Protein AF-A0A662GGK4-F1 (afdb_monomer_lite)

Secondary structure (DSSP, 8-state):
--HHHHHHHHHHHHHHHHHHTS---B-EE-SS-EEEE-SSEEEEEEEGGGSPPPEE-SSSEEESS--HHHHTTSEEE-EEEEEETTEEEEEEEGGGEEE--------------SHHHHHHHHHTTSGGGEEEETTEEEEEEES---BS-HHHHHHHHHHH--SS--EEE-SSSEEEE-SSS--EEEEEE--B------HHHHHHHHHHHHS--HHHHHHHHHHHGGGEEEEEEEEEEEEETTEEEEEEEEEEEEEETTEEEEEEEEES-TT--S-B-SSSHHHHHHHHHHS--SEEEETTEEEEGGG-EEEEESS-S-GGGHHHHHHHHHHHS--EEEEEEETTEEEEEEEEEETTEEEEEEE-

Structure (mmCIF, N/CA/C/O backbone):
data_AF-A0A662GGK4-F1
#
_entry.id   AF-A0A662GGK4-F1
#
loop_
_atom_site.group_PDB
_atom_site.id
_atom_site.type_symbol
_atom_site.label_atom_id
_atom_site.label_alt_id
_atom_site.label_comp_id
_atom_site.label_asym_id
_atom_site.label_entity_id
_atom_site.label_seq_id
_atom_site.pdbx_PDB_ins_code
_atom_site.Cartn_x
_atom_site.Cartn_y
_atom_site.Cartn_z
_atom_site.occupancy
_atom_site.B_iso_or_equiv
_atom_site.auth_seq_id
_atom_site.auth_comp_id
_atom_site.auth_asym_id
_atom_site.auth_atom_id
_atom_site.pdbx_PDB_model_num
ATOM 1 N N . MET A 1 1 ? 17.829 -11.278 -21.496 1.00 77.62 1 MET A N 1
ATOM 2 C CA . MET A 1 1 ? 16.847 -11.545 -20.428 1.00 77.62 1 MET A CA 1
ATOM 3 C C . MET A 1 1 ? 15.912 -12.654 -20.864 1.00 77.62 1 MET A C 1
ATOM 5 O O . MET A 1 1 ? 15.352 -12.586 -21.953 1.00 77.62 1 MET A O 1
ATOM 9 N N . GLU A 1 2 ? 15.768 -13.668 -20.018 1.00 81.38 2 GLU A N 1
ATOM 10 C CA . GLU A 1 2 ? 14.813 -14.758 -20.218 1.00 81.38 2 GLU A CA 1
ATOM 11 C C . GLU A 1 2 ? 13.369 -14.248 -20.152 1.00 81.38 2 GLU A C 1
ATOM 13 O O . GLU A 1 2 ? 13.041 -13.356 -19.364 1.00 81.38 2 GLU A O 1
ATOM 18 N N . GLU A 1 3 ? 12.497 -14.823 -20.979 1.00 83.56 3 GLU A N 1
ATOM 19 C CA . GLU A 1 3 ? 11.093 -14.414 -21.086 1.00 83.56 3 GLU A CA 1
ATOM 20 C C . GLU A 1 3 ? 10.342 -14.542 -19.751 1.00 83.56 3 GLU A C 1
ATOM 22 O O . GLU A 1 3 ? 9.499 -13.704 -19.434 1.00 83.56 3 GLU A O 1
ATOM 27 N N . GLU A 1 4 ? 10.695 -15.532 -18.927 1.00 84.94 4 GLU A N 1
ATOM 28 C CA . GLU A 1 4 ? 10.130 -15.714 -17.588 1.00 84.94 4 GLU A CA 1
ATOM 29 C C . GLU A 1 4 ? 10.396 -14.502 -16.680 1.00 84.94 4 GLU A C 1
ATOM 31 O O . GLU A 1 4 ? 9.469 -13.969 -16.068 1.00 84.94 4 GLU A O 1
ATOM 36 N N . ASN A 1 5 ? 11.636 -14.004 -16.643 1.00 85.94 5 ASN A N 1
ATOM 37 C CA . ASN A 1 5 ? 12.003 -12.836 -15.838 1.00 85.94 5 ASN A CA 1
ATOM 38 C C . ASN A 1 5 ? 11.314 -11.563 -16.339 1.00 85.94 5 ASN A C 1
ATOM 40 O O . ASN A 1 5 ? 10.845 -10.751 -15.539 1.00 85.94 5 ASN A O 1
ATOM 44 N N . LEU A 1 6 ? 11.185 -11.407 -17.661 1.00 89.38 6 LEU A N 1
ATOM 45 C CA . LEU A 1 6 ? 10.437 -10.293 -18.238 1.00 89.38 6 LEU A CA 1
ATOM 46 C C . LEU A 1 6 ? 8.950 -10.358 -17.860 1.00 89.38 6 LEU A C 1
ATOM 48 O O . LEU A 1 6 ? 8.368 -9.336 -17.500 1.00 89.38 6 LEU A O 1
ATOM 52 N N . ASN A 1 7 ? 8.337 -11.544 -17.898 1.00 90.31 7 ASN A N 1
ATOM 53 C CA . ASN A 1 7 ? 6.948 -11.729 -17.481 1.00 90.31 7 ASN A CA 1
ATOM 54 C C . ASN A 1 7 ? 6.746 -11.385 -16.002 1.00 90.31 7 ASN A C 1
ATOM 56 O O . ASN A 1 7 ? 5.851 -10.599 -15.701 1.00 90.31 7 ASN A O 1
ATOM 60 N N . LYS A 1 8 ? 7.627 -11.855 -15.108 1.00 88.88 8 LYS A N 1
ATOM 61 C CA . LYS A 1 8 ? 7.588 -11.519 -13.672 1.00 88.88 8 LYS A CA 1
ATOM 62 C C . LYS A 1 8 ? 7.633 -10.007 -13.423 1.00 88.88 8 LYS A C 1
ATOM 64 O O . LYS A 1 8 ? 6.832 -9.477 -12.647 1.00 88.88 8 LYS A O 1
ATOM 69 N N . LEU A 1 9 ? 8.529 -9.289 -14.109 1.00 90.94 9 LEU A N 1
ATOM 70 C CA . LEU A 1 9 ? 8.607 -7.826 -14.011 1.00 90.94 9 LEU A CA 1
ATOM 71 C C . LEU A 1 9 ? 7.310 -7.158 -14.486 1.00 90.94 9 LEU A C 1
ATOM 73 O O . LEU A 1 9 ? 6.830 -6.225 -13.846 1.00 90.94 9 LEU A O 1
ATOM 77 N N . LEU A 1 10 ? 6.718 -7.633 -15.583 1.00 92.06 10 LEU A N 1
ATOM 78 C CA . LEU A 1 10 ? 5.504 -7.040 -16.149 1.00 92.06 10 LEU A CA 1
ATOM 79 C C . LEU A 1 10 ? 4.229 -7.374 -15.369 1.00 92.06 10 LEU A C 1
ATOM 81 O O . LEU A 1 10 ? 3.334 -6.533 -15.313 1.00 92.06 10 LEU A O 1
ATOM 85 N N . ASP A 1 11 ? 4.140 -8.540 -14.735 1.00 93.19 11 ASP A N 1
ATOM 86 C CA . ASP A 1 11 ? 3.042 -8.856 -13.814 1.00 93.19 11 ASP A CA 1
ATOM 87 C C . ASP A 1 11 ? 3.115 -7.954 -12.568 1.00 93.19 11 ASP A C 1
ATOM 89 O O . ASP A 1 11 ? 2.104 -7.438 -12.094 1.00 93.19 11 ASP A O 1
ATOM 93 N N . SER A 1 12 ? 4.329 -7.628 -12.118 1.00 94.19 12 SER A N 1
ATOM 94 C CA 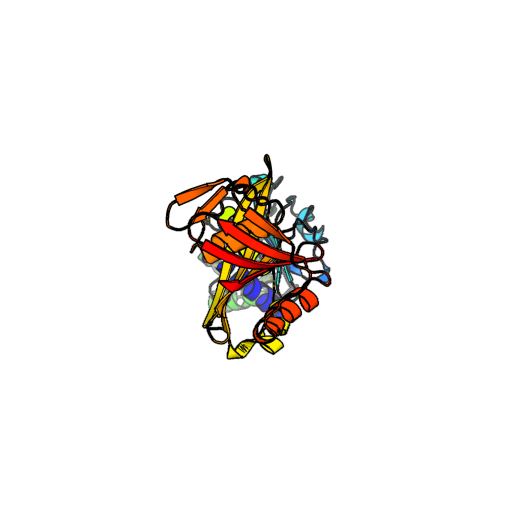. SER A 1 12 ? 4.550 -6.658 -11.036 1.00 94.19 12 SER A CA 1
ATOM 95 C C . SER A 1 12 ? 4.181 -5.223 -11.442 1.00 94.19 12 SER A C 1
ATOM 97 O O . SER A 1 12 ? 3.694 -4.450 -10.616 1.00 94.19 12 SER A O 1
ATOM 99 N N . VAL A 1 13 ? 4.337 -4.861 -12.724 1.00 95.31 13 VAL A N 1
ATOM 100 C CA . VAL A 1 13 ? 3.797 -3.598 -13.262 1.00 95.31 13 VAL A CA 1
ATOM 101 C C . VAL A 1 13 ? 2.270 -3.596 -13.206 1.00 95.31 13 VAL A C 1
ATOM 103 O O . VAL A 1 13 ? 1.695 -2.573 -12.862 1.00 95.31 13 VAL A O 1
ATOM 106 N N . GLN A 1 14 ? 1.594 -4.712 -13.490 1.00 95.19 14 GLN A N 1
ATOM 107 C CA . GLN A 1 14 ? 0.128 -4.773 -13.385 1.00 95.19 14 GLN A CA 1
ATOM 108 C C . GLN A 1 14 ? -0.345 -4.577 -11.945 1.00 95.19 14 GLN A C 1
ATOM 110 O O . GLN A 1 14 ? -1.321 -3.866 -11.707 1.00 95.19 14 GLN A O 1
ATOM 115 N N . PHE A 1 15 ? 0.368 -5.149 -10.975 1.00 95.50 15 PHE A N 1
ATOM 116 C CA . PHE A 1 15 ? 0.103 -4.876 -9.566 1.00 95.50 15 PHE A CA 1
ATOM 117 C C . PHE A 1 15 ? 0.303 -3.386 -9.225 1.00 95.50 15 PHE A C 1
ATOM 119 O O . PHE A 1 15 ? -0.543 -2.784 -8.563 1.00 95.50 15 PHE A O 1
ATOM 126 N N . LEU A 1 16 ? 1.354 -2.746 -9.752 1.00 96.19 16 LEU A N 1
ATOM 127 C CA . LEU A 1 16 ? 1.545 -1.296 -9.626 1.00 96.19 16 LEU A CA 1
ATOM 128 C C . LEU A 1 16 ? 0.379 -0.495 -10.235 1.00 96.19 16 LEU A C 1
ATOM 130 O O . LEU A 1 16 ? -0.084 0.454 -9.608 1.00 96.19 16 LEU A O 1
ATOM 134 N N . GLU A 1 17 ? -0.132 -0.885 -11.407 1.00 96.19 17 GLU A N 1
ATOM 135 C CA . GLU A 1 17 ? -1.306 -0.258 -12.042 1.00 96.19 17 GLU A CA 1
ATOM 136 C C . GLU A 1 17 ? -2.550 -0.322 -11.142 1.00 96.19 17 GLU A C 1
ATOM 138 O O . GLU A 1 17 ? -3.282 0.662 -11.039 1.00 96.19 17 GLU A O 1
ATOM 143 N N . GLN A 1 18 ? -2.770 -1.444 -10.447 1.00 94.62 18 GLN A N 1
ATOM 144 C CA . GLN A 1 18 ? -3.872 -1.595 -9.486 1.00 94.62 18 GLN A CA 1
ATOM 145 C C . GLN A 1 18 ? -3.715 -0.661 -8.279 1.00 94.62 18 GLN A C 1
ATOM 147 O O . GLN A 1 18 ? -4.694 -0.071 -7.812 1.00 94.62 18 GLN A O 1
ATOM 152 N N . LEU A 1 19 ? -2.484 -0.488 -7.787 1.00 93.88 19 LEU A N 1
ATOM 153 C CA . LEU A 1 19 ? -2.200 0.411 -6.670 1.00 93.88 19 LEU A CA 1
ATOM 154 C C . LEU A 1 19 ? -2.441 1.877 -7.032 1.00 93.88 19 LEU A C 1
ATOM 156 O O . LEU A 1 19 ? -3.080 2.589 -6.258 1.00 93.88 19 LEU A O 1
ATOM 160 N N . ILE A 1 20 ? -1.986 2.324 -8.203 1.00 95.06 20 ILE A N 1
ATOM 161 C CA . ILE A 1 20 ? -2.128 3.727 -8.631 1.00 95.06 20 ILE A CA 1
ATOM 162 C C . ILE A 1 20 ? -3.456 4.021 -9.347 1.00 95.06 20 ILE A C 1
ATOM 164 O O . ILE A 1 20 ? -3.761 5.178 -9.612 1.00 95.06 20 ILE A O 1
ATOM 168 N N . GLY A 1 21 ? -4.234 2.990 -9.697 1.00 93.19 21 GLY A N 1
ATOM 169 C CA . GLY A 1 21 ? -5.518 3.126 -10.393 1.00 93.19 21 GLY A CA 1
ATOM 170 C C . GLY A 1 21 ? -5.415 3.584 -11.855 1.00 93.19 21 GLY A C 1
ATOM 171 O O . GLY A 1 21 ? -6.400 4.053 -12.417 1.00 93.19 21 GLY A O 1
ATOM 172 N N . GLN A 1 22 ? -4.238 3.477 -12.481 1.00 95.06 22 GLN A N 1
ATOM 173 C CA . GLN A 1 22 ? -3.962 4.007 -13.822 1.00 95.06 22 GLN A CA 1
ATOM 174 C C . GLN A 1 22 ? -3.111 3.044 -14.653 1.00 95.06 22 GLN A C 1
ATOM 176 O O . GLN A 1 22 ? -2.264 2.322 -14.128 1.00 95.06 22 GLN A O 1
ATOM 181 N N . LYS A 1 23 ? -3.322 3.055 -15.976 1.00 96.06 23 LYS A N 1
ATOM 182 C CA . LYS A 1 23 ? -2.627 2.173 -16.920 1.00 96.06 23 LYS A CA 1
ATOM 183 C C . LYS A 1 23 ? -1.260 2.736 -17.321 1.00 96.06 23 LYS A C 1
ATOM 185 O O . LYS A 1 23 ? -1.174 3.768 -17.977 1.00 96.06 23 LYS A O 1
ATOM 190 N N . ILE A 1 24 ? -0.200 1.995 -17.032 1.00 97.50 24 ILE A N 1
ATOM 191 C CA . ILE A 1 24 ? 1.182 2.268 -17.424 1.00 97.50 24 ILE A CA 1
ATOM 192 C C . ILE A 1 24 ? 1.405 1.764 -18.852 1.00 97.50 24 ILE A C 1
ATOM 194 O O . ILE A 1 24 ? 1.171 0.595 -19.158 1.00 97.50 24 ILE A O 1
ATOM 198 N N . THR A 1 25 ? 1.877 2.632 -19.743 1.00 97.06 25 THR A N 1
ATOM 199 C CA . THR A 1 25 ? 2.140 2.284 -21.150 1.00 97.06 25 THR A CA 1
ATOM 200 C C . THR A 1 25 ? 3.616 1.988 -21.394 1.00 97.06 25 THR A C 1
ATOM 202 O O . THR A 1 25 ? 3.943 1.019 -22.082 1.00 97.06 25 THR A O 1
ATOM 205 N N . TYR A 1 26 ? 4.500 2.801 -20.819 1.00 97.56 26 TYR A N 1
ATOM 206 C CA . TYR A 1 26 ? 5.943 2.733 -21.019 1.00 97.56 26 TYR A CA 1
ATOM 207 C C . TYR A 1 26 ? 6.629 2.131 -19.796 1.00 97.56 26 TYR A C 1
ATOM 209 O O . TYR A 1 26 ? 6.383 2.568 -18.672 1.00 97.56 26 TYR A O 1
ATOM 217 N N . VAL A 1 27 ? 7.491 1.138 -20.007 1.00 97.62 27 VAL A N 1
ATOM 218 C CA . VAL A 1 27 ? 8.228 0.458 -18.935 1.00 97.62 27 VAL A CA 1
ATOM 219 C C . VAL A 1 27 ? 9.675 0.278 -19.369 1.00 97.62 27 VAL A C 1
ATOM 221 O O . VAL A 1 27 ? 9.963 -0.479 -20.290 1.00 97.62 27 VAL A O 1
ATOM 224 N N . GLY A 1 28 ? 10.611 0.933 -18.689 1.00 96.62 28 GLY A N 1
ATOM 225 C CA . GLY A 1 28 ? 12.028 0.798 -19.000 1.00 96.62 28 GLY A CA 1
ATOM 226 C C . GLY A 1 28 ? 12.589 -0.485 -18.410 1.00 96.62 28 GLY A C 1
ATOM 227 O O . GLY A 1 28 ? 12.672 -0.606 -17.192 1.00 96.62 28 GLY A O 1
ATOM 228 N N . ILE A 1 29 ? 13.016 -1.420 -19.258 1.00 96.06 29 ILE A N 1
ATOM 229 C CA . ILE A 1 29 ? 13.659 -2.663 -18.810 1.00 96.06 29 ILE A CA 1
ATOM 230 C C . ILE A 1 29 ? 15.179 -2.499 -18.791 1.00 96.06 29 ILE A C 1
ATOM 232 O O . ILE A 1 29 ? 15.787 -2.108 -19.791 1.00 96.06 29 ILE A O 1
ATOM 236 N N . PHE A 1 30 ? 15.793 -2.836 -17.662 1.00 94.25 30 PHE A N 1
ATOM 237 C CA . PHE A 1 30 ? 17.238 -2.889 -17.453 1.00 94.25 30 PHE A CA 1
ATOM 238 C C . PHE A 1 30 ? 17.655 -4.330 -17.132 1.00 94.25 30 PHE A C 1
ATOM 240 O O . PHE A 1 30 ? 16.827 -5.234 -17.159 1.00 94.25 30 PHE A O 1
ATOM 247 N N . ASP A 1 31 ? 18.940 -4.552 -16.850 1.00 88.94 31 ASP A N 1
ATOM 248 C CA . ASP A 1 31 ? 19.488 -5.894 -16.587 1.00 88.94 31 ASP A CA 1
ATOM 249 C C . ASP A 1 31 ? 18.712 -6.664 -15.520 1.00 88.94 31 ASP A C 1
ATOM 251 O O . ASP A 1 31 ? 18.246 -7.768 -15.771 1.00 88.94 31 ASP A O 1
ATOM 255 N N . ASN A 1 32 ? 18.541 -6.042 -14.352 1.00 86.75 32 ASN A N 1
ATOM 256 C CA . ASN A 1 32 ? 18.019 -6.696 -13.151 1.00 86.75 32 ASN A CA 1
ATOM 257 C C . ASN A 1 32 ? 16.859 -5.918 -12.520 1.00 86.75 32 ASN A C 1
ATOM 259 O O . ASN A 1 32 ? 16.547 -6.120 -11.354 1.00 86.75 32 ASN A O 1
ATOM 263 N N . PHE A 1 33 ? 16.277 -4.958 -13.236 1.00 94.12 33 PHE A N 1
ATOM 264 C CA . PHE A 1 33 ? 15.151 -4.181 -12.727 1.00 94.12 33 PHE A CA 1
ATOM 265 C C . PHE A 1 33 ? 14.332 -3.582 -13.866 1.00 94.12 33 PHE A C 1
ATOM 267 O O . PHE A 1 33 ? 14.821 -3.415 -14.987 1.00 94.12 33 PHE A O 1
ATOM 274 N N . ALA A 1 34 ? 13.096 -3.212 -13.554 1.00 96.50 34 ALA A N 1
ATOM 275 C CA . ALA A 1 34 ? 12.285 -2.343 -14.393 1.00 96.50 34 ALA A CA 1
ATOM 276 C C . ALA A 1 34 ? 12.126 -0.973 -13.728 1.00 96.50 34 ALA A C 1
ATOM 278 O O . ALA A 1 34 ? 12.128 -0.865 -12.503 1.00 96.50 34 ALA A O 1
ATOM 279 N N . ALA A 1 35 ? 11.985 0.075 -14.532 1.00 97.50 35 ALA A N 1
ATOM 280 C CA . ALA A 1 35 ? 11.697 1.419 -14.057 1.00 97.50 35 ALA A CA 1
ATOM 281 C C . ALA A 1 35 ? 10.511 2.021 -14.808 1.00 97.50 35 ALA A C 1
ATOM 283 O O . ALA A 1 35 ? 10.358 1.837 -16.018 1.00 97.50 35 ALA A O 1
ATOM 284 N N . VAL A 1 36 ? 9.706 2.782 -14.079 1.00 97.75 36 VAL A N 1
ATOM 285 C CA . VAL A 1 36 ? 8.589 3.569 -14.593 1.00 97.75 36 VAL A CA 1
ATOM 286 C C . VAL A 1 36 ? 8.738 4.975 -14.025 1.00 97.75 36 VAL A C 1
ATOM 288 O O . VAL A 1 36 ? 8.847 5.154 -12.815 1.00 97.75 36 VAL A O 1
ATOM 291 N N . GLU A 1 37 ? 8.780 5.978 -14.889 1.00 97.19 37 GLU A N 1
ATOM 292 C CA . GLU A 1 37 ? 8.731 7.383 -14.493 1.00 97.19 37 GLU A CA 1
ATOM 293 C C . GLU A 1 37 ? 7.323 7.911 -14.726 1.00 97.19 37 GLU A C 1
ATOM 295 O O . GLU A 1 37 ? 6.711 7.681 -15.770 1.00 97.19 37 GLU A O 1
ATOM 300 N N . PHE A 1 38 ? 6.836 8.623 -13.726 1.00 97.19 38 PHE A N 1
ATOM 301 C CA . PHE A 1 38 ? 5.572 9.334 -13.706 1.00 97.19 38 PHE A CA 1
ATOM 302 C C . PHE A 1 38 ? 5.861 10.837 -13.731 1.00 97.19 38 PHE A C 1
ATOM 304 O O . PHE A 1 38 ? 7.000 11.270 -13.528 1.00 97.19 38 PHE A O 1
ATOM 311 N N . THR A 1 39 ? 4.836 11.662 -13.909 1.00 96.56 39 THR A N 1
ATOM 312 C CA . THR A 1 39 ? 4.988 13.124 -13.873 1.00 96.56 39 THR A CA 1
ATOM 313 C C . THR A 1 39 ? 5.578 13.583 -12.532 1.00 96.56 39 THR A C 1
ATOM 315 O O . THR A 1 39 ? 6.539 14.362 -12.503 1.00 96.56 39 THR A O 1
ATOM 318 N N . ASN A 1 40 ? 5.074 13.024 -11.425 1.00 97.44 40 ASN A N 1
ATOM 319 C CA . ASN A 1 40 ? 5.425 13.392 -10.052 1.00 97.44 40 ASN A CA 1
ATOM 320 C C . ASN A 1 40 ? 6.170 12.297 -9.261 1.00 97.44 40 ASN A C 1
ATOM 322 O O . ASN A 1 40 ? 6.367 12.461 -8.056 1.00 97.44 40 ASN A O 1
ATOM 326 N N . ALA A 1 41 ? 6.604 11.197 -9.890 1.00 97.75 41 ALA A N 1
ATOM 327 C CA . ALA A 1 41 ? 7.204 10.068 -9.173 1.00 97.75 41 ALA A CA 1
ATOM 328 C C . ALA A 1 41 ? 8.137 9.200 -10.033 1.00 97.75 41 ALA A C 1
ATOM 330 O O . ALA A 1 41 ? 8.102 9.234 -11.260 1.00 97.75 41 ALA A O 1
ATOM 331 N N . TYR A 1 42 ? 8.921 8.354 -9.369 1.00 97.94 42 TYR A N 1
ATOM 332 C CA . TYR A 1 42 ? 9.603 7.214 -9.981 1.00 97.94 42 TYR A CA 1
ATOM 333 C C . TYR A 1 42 ? 9.170 5.926 -9.289 1.00 97.94 42 TYR A C 1
ATOM 335 O O . TYR A 1 42 ? 9.016 5.896 -8.069 1.00 97.94 42 TYR A O 1
ATOM 343 N N . SER A 1 43 ? 9.032 4.851 -10.057 1.00 98.00 43 SER A N 1
ATOM 344 C CA . SER A 1 43 ? 8.909 3.496 -9.539 1.00 98.00 43 SER A CA 1
ATOM 345 C C . SER A 1 43 ? 9.996 2.598 -10.108 1.00 98.00 43 SER A C 1
ATOM 347 O O . SER A 1 43 ? 10.325 2.665 -11.294 1.00 98.00 43 SER A O 1
ATOM 349 N N . PHE A 1 44 ? 10.541 1.744 -9.250 1.00 97.88 44 PHE A N 1
ATOM 350 C CA . PHE A 1 44 ? 11.520 0.731 -9.598 1.00 97.88 44 PHE A CA 1
ATOM 351 C C . PHE A 1 44 ? 11.033 -0.625 -9.111 1.00 97.88 44 PHE A C 1
ATOM 353 O O . PHE A 1 44 ? 10.608 -0.755 -7.968 1.00 97.88 44 PHE A O 1
ATOM 360 N N . ILE A 1 45 ? 11.123 -1.635 -9.966 1.00 97.38 45 ILE A N 1
ATOM 361 C CA . ILE A 1 45 ? 10.754 -3.012 -9.650 1.00 97.38 45 ILE A CA 1
ATOM 362 C C . ILE A 1 45 ? 12.039 -3.825 -9.652 1.00 97.38 45 ILE A C 1
ATOM 364 O O . ILE A 1 45 ? 12.677 -3.958 -10.699 1.00 97.38 45 ILE A O 1
ATOM 368 N N . VAL A 1 46 ? 12.427 -4.323 -8.482 1.00 95.88 46 VAL A N 1
ATOM 369 C CA . VAL A 1 46 ? 13.693 -5.028 -8.250 1.00 95.88 46 VAL A CA 1
ATOM 370 C C . VAL A 1 46 ? 13.441 -6.398 -7.620 1.00 95.88 46 VAL A C 1
ATOM 372 O O . VAL A 1 46 ? 12.497 -6.541 -6.846 1.00 95.88 46 VAL A O 1
ATOM 375 N N . PRO A 1 47 ? 14.272 -7.409 -7.903 1.00 93.31 47 PRO A N 1
ATOM 376 C CA . PRO A 1 47 ? 14.223 -8.688 -7.207 1.00 93.31 47 PRO A CA 1
ATOM 377 C C . PRO A 1 47 ? 14.397 -8.580 -5.684 1.00 93.31 47 PRO A C 1
ATOM 379 O O . PRO A 1 47 ? 15.206 -7.779 -5.203 1.00 93.31 47 PRO A O 1
ATOM 382 N N . LYS A 1 48 ? 13.682 -9.468 -4.976 1.00 93.38 48 LYS A N 1
ATOM 383 C CA . LYS A 1 48 ? 13.799 -9.872 -3.561 1.00 93.38 48 LYS A CA 1
ATOM 384 C C . LYS A 1 48 ? 15.125 -9.520 -2.886 1.00 93.38 48 LYS A C 1
ATOM 386 O O . LYS A 1 48 ? 15.272 -8.680 -2.004 1.00 93.38 48 LYS A O 1
ATOM 391 N N . ASP A 1 49 ? 16.095 -10.272 -3.369 1.00 91.44 49 ASP A N 1
ATOM 392 C CA . ASP A 1 49 ? 17.469 -10.446 -2.925 1.00 91.44 49 ASP A CA 1
ATOM 393 C C . ASP A 1 49 ? 18.368 -9.234 -3.190 1.00 91.44 49 ASP A C 1
ATOM 395 O O . ASP A 1 49 ? 19.397 -9.071 -2.537 1.00 91.44 49 ASP A O 1
ATOM 399 N N . THR A 1 50 ? 17.981 -8.368 -4.128 1.00 92.25 50 THR A N 1
ATOM 400 C CA . THR A 1 50 ? 18.737 -7.155 -4.483 1.00 92.25 50 THR A CA 1
ATOM 401 C C . THR A 1 50 ? 18.097 -5.867 -3.968 1.00 92.25 50 THR A C 1
ATOM 403 O O . THR A 1 50 ? 18.664 -4.782 -4.144 1.00 92.25 50 THR A O 1
ATOM 406 N N . ALA A 1 51 ? 16.925 -5.972 -3.340 1.00 94.75 51 ALA A N 1
ATOM 407 C CA . ALA A 1 51 ? 16.194 -4.846 -2.792 1.00 94.75 51 ALA A CA 1
ATOM 408 C C . ALA A 1 51 ? 16.906 -4.240 -1.564 1.00 94.75 51 ALA A C 1
ATOM 410 O O . ALA A 1 51 ? 17.608 -4.940 -0.829 1.00 94.75 51 ALA A O 1
ATOM 411 N N . PRO A 1 52 ? 16.745 -2.928 -1.314 1.00 95.19 52 PRO A N 1
ATOM 412 C CA . PRO A 1 52 ? 17.208 -2.316 -0.073 1.00 95.19 52 PRO A CA 1
ATOM 413 C C . PRO A 1 52 ? 16.407 -2.853 1.127 1.00 95.19 52 PRO A C 1
ATOM 415 O O . PRO A 1 52 ? 15.282 -3.314 0.949 1.00 95.19 52 PRO A O 1
ATOM 418 N N . PRO A 1 53 ? 16.933 -2.770 2.360 1.00 94.75 53 PRO A N 1
ATOM 419 C CA . PRO A 1 53 ? 16.178 -3.173 3.541 1.00 94.75 53 PRO A CA 1
ATOM 420 C C . PRO A 1 53 ? 14.936 -2.292 3.737 1.00 94.75 53 PRO A C 1
ATOM 422 O O . PRO A 1 53 ? 14.990 -1.072 3.563 1.00 94.75 53 PRO A O 1
ATOM 425 N N . ALA A 1 54 ? 13.831 -2.920 4.141 1.00 96.19 54 ALA A N 1
ATOM 426 C CA . ALA A 1 54 ? 12.589 -2.236 4.476 1.00 96.19 54 ALA A CA 1
ATOM 427 C C . ALA A 1 54 ? 12.674 -1.561 5.854 1.00 96.19 54 ALA A C 1
ATOM 429 O O . ALA A 1 54 ? 13.103 -2.173 6.833 1.00 96.19 54 ALA A O 1
ATOM 430 N N . GLN A 1 55 ? 12.191 -0.325 5.947 1.00 96.31 55 GLN A N 1
ATOM 431 C CA . GLN A 1 55 ? 12.037 0.416 7.196 1.00 96.31 55 GLN A CA 1
ATOM 432 C C . GLN A 1 55 ? 10.563 0.469 7.595 1.00 96.31 55 GLN A C 1
ATOM 434 O O . GLN A 1 55 ? 9.709 0.878 6.809 1.00 96.31 55 GLN A O 1
ATOM 439 N N . ASP A 1 56 ? 10.239 0.051 8.817 1.00 93.56 56 ASP A N 1
ATOM 440 C CA . ASP A 1 56 ? 8.865 0.075 9.316 1.00 93.56 56 ASP A CA 1
ATOM 441 C C . ASP A 1 56 ? 8.459 1.484 9.782 1.00 93.56 56 ASP A C 1
ATOM 443 O O . ASP A 1 56 ? 8.963 1.986 10.784 1.00 93.56 56 ASP A O 1
ATOM 447 N N . MET A 1 57 ? 7.510 2.107 9.075 1.00 91.62 57 MET A N 1
ATOM 448 C CA . MET A 1 57 ? 6.967 3.433 9.408 1.00 91.62 57 MET A CA 1
ATOM 449 C C . MET A 1 57 ? 5.646 3.370 10.200 1.00 91.62 57 MET A C 1
ATOM 451 O O . MET A 1 57 ? 4.955 4.377 10.367 1.00 91.62 57 MET A O 1
ATOM 455 N N . GLY A 1 58 ? 5.260 2.187 10.680 1.00 90.06 58 GLY A N 1
ATOM 456 C CA . GLY A 1 58 ? 3.985 1.892 11.330 1.00 90.06 58 GLY A CA 1
ATOM 457 C C . GLY A 1 58 ? 2.953 1.355 10.340 1.00 90.06 58 GLY A C 1
ATOM 458 O O . GLY A 1 58 ? 2.670 0.160 10.326 1.00 90.06 58 GLY A O 1
ATOM 459 N N . TYR A 1 59 ? 2.391 2.223 9.495 1.00 92.19 59 TYR A N 1
ATOM 460 C CA . TYR A 1 59 ? 1.321 1.853 8.551 1.00 92.19 59 TYR A CA 1
ATOM 461 C C . TYR A 1 59 ? 1.804 1.579 7.120 1.00 92.19 59 TYR A C 1
ATOM 463 O O . TYR A 1 59 ? 1.049 1.063 6.312 1.00 92.19 59 TYR A O 1
ATOM 471 N N . TYR A 1 60 ? 3.072 1.821 6.797 1.00 94.94 60 TYR A N 1
ATOM 472 C CA . TYR A 1 60 ? 3.689 1.379 5.539 1.00 94.94 60 TYR A CA 1
ATOM 473 C C . TYR A 1 60 ? 5.152 0.993 5.769 1.00 94.94 60 TYR A C 1
ATOM 475 O O . TYR A 1 60 ? 5.674 1.165 6.877 1.00 94.94 60 TYR A O 1
ATOM 483 N N . TYR A 1 61 ? 5.796 0.416 4.755 1.00 96.88 61 TYR A N 1
ATOM 484 C CA . TYR A 1 61 ? 7.244 0.224 4.732 1.00 96.88 61 TYR A CA 1
ATOM 485 C C . TYR A 1 61 ? 7.889 1.254 3.812 1.00 96.88 61 TYR A C 1
ATOM 487 O O . TYR A 1 61 ? 7.343 1.567 2.755 1.00 96.88 61 TYR A O 1
ATOM 495 N N . ALA A 1 62 ? 9.047 1.766 4.207 1.00 97.44 62 ALA A N 1
ATOM 496 C CA . ALA A 1 62 ? 9.833 2.719 3.440 1.00 97.44 62 ALA A CA 1
ATOM 497 C C . ALA A 1 62 ? 11.191 2.134 3.037 1.00 97.44 62 ALA A C 1
ATOM 499 O O . ALA A 1 62 ? 11.641 1.135 3.597 1.00 97.44 62 ALA A O 1
ATOM 500 N N . PHE A 1 63 ? 11.852 2.777 2.079 1.00 97.81 63 PHE A N 1
ATOM 501 C CA . PHE A 1 63 ? 13.264 2.568 1.776 1.00 97.81 63 PHE A CA 1
ATOM 502 C C . PHE A 1 63 ? 14.009 3.904 1.834 1.00 97.81 63 PHE A C 1
ATOM 504 O O . PHE A 1 63 ? 13.532 4.922 1.327 1.00 97.81 63 PHE A O 1
ATOM 511 N N . GLU A 1 64 ? 15.206 3.898 2.417 1.00 96.50 64 GLU A N 1
ATOM 512 C CA . GLU A 1 64 ? 16.018 5.114 2.558 1.00 96.50 64 GLU A CA 1
ATOM 513 C C . GLU A 1 64 ? 16.891 5.397 1.330 1.00 96.50 64 GLU A C 1
ATOM 515 O O . GLU A 1 64 ? 17.211 6.551 1.043 1.00 96.50 64 GLU A O 1
ATOM 520 N N . LYS A 1 65 ? 17.330 4.346 0.625 1.00 96.50 65 LYS A N 1
ATOM 521 C CA . LYS A 1 65 ? 18.237 4.447 -0.527 1.00 96.50 65 LYS A CA 1
ATOM 522 C C . LYS A 1 65 ? 17.910 3.398 -1.577 1.00 96.50 65 LYS A C 1
ATOM 524 O O . LYS A 1 65 ? 17.505 2.283 -1.252 1.00 96.50 65 LYS A O 1
ATOM 529 N N . LEU A 1 66 ? 18.132 3.755 -2.838 1.00 96.94 66 LEU A N 1
ATOM 530 C CA . LEU A 1 66 ? 18.035 2.825 -3.957 1.00 96.94 66 LEU A CA 1
ATOM 531 C C . LEU A 1 66 ? 19.216 1.837 -3.939 1.00 96.94 66 LEU A C 1
ATOM 533 O O . LEU A 1 66 ? 20.309 2.182 -3.487 1.00 96.94 66 LEU A O 1
ATOM 537 N N . PRO A 1 67 ? 19.041 0.614 -4.462 1.00 95.62 67 PRO A N 1
ATOM 538 C CA . PRO A 1 67 ? 20.141 -0.328 -4.591 1.00 95.62 67 PRO A CA 1
ATOM 539 C C . PRO A 1 67 ? 21.162 0.168 -5.628 1.00 95.62 67 PRO A C 1
ATOM 541 O O . PRO A 1 67 ? 20.816 0.832 -6.610 1.00 95.62 67 PRO A O 1
ATOM 544 N N . LYS A 1 68 ? 22.439 -0.202 -5.451 1.00 93.12 68 LYS A N 1
ATOM 545 C CA . LYS A 1 68 ? 23.565 0.257 -6.298 1.00 93.12 68 LYS A CA 1
ATOM 546 C C . LYS A 1 68 ? 23.342 0.021 -7.797 1.00 93.12 68 LYS A C 1
ATOM 548 O O . LYS A 1 68 ? 23.807 0.801 -8.628 1.00 93.12 68 LYS A O 1
ATOM 553 N N . ILE A 1 69 ? 22.615 -1.046 -8.143 1.00 92.56 69 ILE A N 1
ATOM 554 C CA . ILE A 1 69 ? 22.256 -1.389 -9.526 1.00 92.56 69 ILE A CA 1
ATOM 555 C C . ILE A 1 69 ? 21.409 -0.307 -10.216 1.00 92.56 69 ILE A C 1
ATOM 557 O O . ILE A 1 69 ? 21.473 -0.201 -11.440 1.00 92.56 69 ILE A O 1
ATOM 561 N N . ILE A 1 70 ? 20.675 0.508 -9.451 1.00 94.62 70 ILE A N 1
ATOM 562 C CA . ILE A 1 70 ? 19.891 1.649 -9.936 1.00 94.62 70 ILE A CA 1
ATOM 563 C C . ILE A 1 70 ? 20.688 2.949 -9.784 1.00 94.62 70 ILE A C 1
ATOM 565 O O . ILE A 1 70 ? 20.755 3.731 -10.732 1.00 94.62 70 ILE A O 1
ATOM 569 N N . GLU A 1 71 ? 21.351 3.167 -8.639 1.00 92.88 71 GLU A N 1
ATOM 570 C CA . GLU A 1 71 ? 22.102 4.409 -8.373 1.00 92.88 71 GLU A CA 1
ATOM 571 C C . GLU A 1 71 ? 23.162 4.716 -9.443 1.00 92.88 71 GLU A C 1
ATOM 573 O O . GLU A 1 71 ? 23.427 5.885 -9.736 1.00 92.88 71 GLU A O 1
ATOM 578 N N . LYS A 1 72 ? 23.729 3.682 -10.086 1.00 91.75 72 LYS A N 1
ATOM 579 C CA . LYS A 1 72 ? 24.686 3.828 -11.198 1.00 91.75 72 LYS A CA 1
ATOM 580 C C . LYS A 1 72 ? 24.146 4.648 -12.380 1.00 91.75 72 LYS A C 1
ATOM 582 O O . LYS A 1 72 ? 24.937 5.191 -13.145 1.00 91.75 72 LYS A O 1
ATOM 587 N N . TYR A 1 73 ? 22.823 4.766 -12.524 1.00 91.56 73 TYR A N 1
ATOM 588 C CA . TYR A 1 73 ? 22.174 5.592 -13.547 1.00 91.56 73 TYR A CA 1
ATOM 589 C C . TYR A 1 73 ? 21.994 7.061 -13.126 1.00 91.56 73 TYR A C 1
ATOM 591 O O . TYR A 1 73 ? 21.424 7.843 -13.881 1.00 91.56 73 TYR A O 1
ATOM 599 N N . GLY A 1 74 ? 22.503 7.471 -11.958 1.00 92.31 74 GLY A N 1
ATOM 600 C CA . GLY A 1 74 ? 22.554 8.875 -11.537 1.00 92.31 74 GLY A CA 1
ATOM 601 C C . GLY A 1 74 ? 21.298 9.396 -10.834 1.00 92.31 74 GLY A C 1
ATOM 602 O O . GLY A 1 74 ? 21.168 10.610 -10.672 1.00 92.31 74 GLY A O 1
ATOM 603 N N . VAL A 1 75 ? 20.406 8.500 -10.405 1.00 94.06 75 VAL A N 1
ATOM 604 C CA . VAL A 1 75 ? 19.216 8.814 -9.605 1.00 94.06 75 VAL A CA 1
ATOM 605 C C . VAL A 1 75 ? 19.388 8.300 -8.176 1.00 94.06 75 VAL A C 1
ATOM 607 O O . VAL A 1 75 ? 19.875 7.191 -7.960 1.00 94.06 75 VAL A O 1
ATOM 610 N N . LYS A 1 76 ? 18.997 9.114 -7.196 1.00 95.94 76 LYS A N 1
ATOM 611 C CA . LYS A 1 76 ? 18.946 8.747 -5.776 1.00 95.94 76 LYS A CA 1
ATOM 612 C C . LYS A 1 76 ? 17.584 9.140 -5.234 1.00 95.94 76 LYS A C 1
ATOM 614 O O . LYS A 1 76 ? 17.205 10.291 -5.400 1.00 95.94 76 LYS A O 1
ATOM 619 N N . CYS A 1 77 ? 16.879 8.219 -4.598 1.00 96.94 77 CYS A N 1
ATOM 620 C CA . CYS A 1 77 ? 15.531 8.442 -4.084 1.00 96.94 77 CYS A CA 1
ATOM 621 C C . CYS A 1 77 ? 15.352 7.737 -2.737 1.00 96.94 77 CYS A C 1
ATOM 623 O O . CYS A 1 77 ? 16.077 6.781 -2.445 1.00 96.94 77 CYS A O 1
ATOM 625 N N . CYS A 1 78 ? 14.350 8.174 -1.982 1.00 97.25 78 CYS A N 1
ATOM 626 C CA . CYS A 1 78 ? 13.766 7.467 -0.846 1.00 97.25 78 CYS A CA 1
ATOM 627 C C . CYS A 1 78 ? 12.238 7.493 -0.973 1.00 97.25 78 CYS A C 1
ATOM 629 O O . CYS A 1 78 ? 11.684 8.370 -1.631 1.00 97.25 78 CYS A O 1
ATOM 631 N N . GLY A 1 79 ? 11.541 6.535 -0.372 1.00 97.56 79 GLY A N 1
ATOM 632 C CA . GLY A 1 79 ? 10.089 6.478 -0.512 1.00 97.56 79 GLY A CA 1
ATOM 633 C C . GLY A 1 79 ? 9.481 5.190 0.010 1.00 97.56 79 GLY A C 1
ATOM 634 O O . GLY A 1 79 ? 9.958 4.618 0.984 1.00 97.56 79 GLY A O 1
ATOM 635 N N . TYR A 1 80 ? 8.422 4.739 -0.649 1.00 98.06 80 TYR A N 1
ATOM 636 C CA . TYR A 1 80 ? 7.609 3.593 -0.266 1.00 98.06 80 TYR A CA 1
ATOM 637 C C . TYR A 1 80 ? 8.209 2.281 -0.771 1.00 98.06 80 TYR A C 1
ATOM 639 O O . TYR A 1 80 ? 8.609 2.165 -1.930 1.00 98.06 80 TYR A O 1
ATOM 647 N N . TYR A 1 81 ? 8.235 1.285 0.106 1.00 98.00 81 TYR A N 1
ATOM 648 C CA . TYR A 1 81 ? 8.712 -0.068 -0.141 1.00 98.00 81 TYR A CA 1
ATOM 649 C C . TYR A 1 81 ? 7.518 -1.024 -0.106 1.00 98.00 81 TYR A C 1
ATOM 651 O O . TYR A 1 81 ? 6.785 -1.082 0.883 1.00 98.00 81 TYR A O 1
ATOM 659 N N . ILE A 1 82 ? 7.306 -1.765 -1.191 1.00 97.31 82 ILE A N 1
ATOM 660 C CA . ILE A 1 82 ? 6.127 -2.615 -1.365 1.00 97.31 82 ILE A CA 1
ATOM 661 C C . ILE A 1 82 ? 6.587 -4.002 -1.794 1.00 97.31 82 ILE A C 1
ATOM 663 O O . ILE A 1 82 ? 7.140 -4.167 -2.879 1.00 97.31 82 ILE A O 1
ATOM 667 N N . GLU A 1 83 ? 6.347 -5.004 -0.953 1.00 94.50 83 GLU A N 1
ATOM 668 C CA . GLU A 1 83 ? 6.642 -6.395 -1.300 1.00 94.50 83 GLU A CA 1
ATOM 669 C C . GLU A 1 83 ? 5.525 -6.992 -2.150 1.00 94.50 83 GLU A C 1
ATOM 671 O O . GLU A 1 83 ? 4.343 -6.864 -1.821 1.00 94.50 83 GLU A O 1
ATOM 676 N N . HIS A 1 84 ? 5.905 -7.679 -3.224 1.00 92.38 84 HIS A N 1
ATOM 677 C CA . HIS A 1 84 ? 4.975 -8.406 -4.072 1.00 92.38 84 HIS A CA 1
ATOM 678 C C . HIS A 1 84 ? 5.660 -9.650 -4.646 1.00 92.38 84 HIS A C 1
ATOM 680 O O . HIS A 1 84 ? 6.514 -9.545 -5.523 1.00 92.38 84 HIS A O 1
ATOM 686 N N . ASN A 1 85 ? 5.273 -10.835 -4.166 1.00 88.75 85 ASN A N 1
ATOM 687 C CA . ASN A 1 85 ? 5.907 -12.107 -4.534 1.00 88.75 85 ASN A CA 1
ATOM 688 C C . ASN A 1 85 ? 7.438 -12.050 -4.318 1.00 88.75 85 ASN A C 1
ATOM 690 O O . ASN A 1 85 ? 7.893 -11.663 -3.240 1.00 88.75 85 ASN A O 1
ATOM 694 N N . ASP A 1 86 ? 8.219 -12.392 -5.345 1.00 90.25 86 ASP A N 1
ATOM 695 C CA . ASP A 1 86 ? 9.688 -12.402 -5.327 1.00 90.25 86 ASP A CA 1
ATOM 696 C C . ASP A 1 86 ? 10.317 -11.057 -5.738 1.00 90.25 86 ASP A C 1
ATOM 698 O O . ASP A 1 86 ? 11.516 -10.985 -6.023 1.00 90.25 86 ASP A O 1
ATOM 702 N N . VAL A 1 87 ? 9.532 -9.977 -5.789 1.00 94.50 87 VAL A N 1
ATOM 703 C CA . VAL A 1 87 ? 10.024 -8.633 -6.112 1.00 94.50 87 VAL A CA 1
ATOM 704 C C . VAL A 1 87 ? 9.620 -7.599 -5.065 1.00 94.50 87 VAL A C 1
ATOM 706 O O . VAL A 1 87 ? 8.702 -7.779 -4.261 1.00 94.50 87 VAL A O 1
ATOM 709 N N . VAL A 1 88 ? 10.306 -6.464 -5.123 1.00 96.62 88 VAL A N 1
ATOM 710 C CA . VAL A 1 88 ? 9.962 -5.238 -4.416 1.00 96.62 88 VAL A CA 1
ATOM 711 C C . VAL A 1 88 ? 9.691 -4.139 -5.423 1.00 96.62 88 VAL A C 1
ATOM 713 O O . VAL A 1 88 ? 10.469 -3.913 -6.352 1.00 96.62 88 VAL A O 1
ATOM 716 N N . ILE A 1 89 ? 8.609 -3.409 -5.185 1.00 97.88 89 ILE A N 1
ATOM 717 C CA . ILE A 1 89 ? 8.302 -2.162 -5.868 1.00 97.88 89 ILE A CA 1
ATOM 718 C C . ILE A 1 89 ? 8.703 -1.009 -4.946 1.00 97.88 89 ILE A C 1
ATOM 720 O O . ILE A 1 89 ? 8.174 -0.850 -3.846 1.00 97.88 89 ILE A O 1
ATOM 724 N N . LEU A 1 90 ? 9.656 -0.207 -5.405 1.00 98.19 90 LEU A N 1
ATOM 725 C CA . LEU A 1 90 ? 10.139 1.003 -4.751 1.00 98.19 90 LEU A CA 1
ATOM 726 C C . LEU A 1 90 ? 9.484 2.199 -5.440 1.00 98.19 90 LEU A C 1
ATOM 728 O O . LEU A 1 90 ? 9.749 2.425 -6.618 1.00 98.19 90 LEU A O 1
ATOM 732 N N . ILE A 1 91 ? 8.636 2.956 -4.745 1.00 98.06 91 ILE A N 1
ATOM 733 C CA . ILE A 1 91 ? 7.969 4.147 -5.298 1.00 98.06 91 ILE A CA 1
ATOM 734 C C . ILE A 1 91 ? 8.457 5.382 -4.552 1.00 98.06 91 ILE A C 1
ATOM 736 O O . ILE A 1 91 ? 8.371 5.442 -3.331 1.00 98.06 91 ILE A O 1
ATOM 740 N N . SER A 1 92 ? 8.937 6.385 -5.278 1.00 97.81 92 SER A N 1
ATOM 741 C CA . SER A 1 92 ? 9.400 7.647 -4.707 1.00 97.81 92 SER A CA 1
ATOM 742 C C . SER A 1 92 ? 8.667 8.828 -5.332 1.00 97.81 92 SER A C 1
ATOM 744 O O . SER A 1 92 ? 8.707 8.962 -6.559 1.00 97.81 92 SER A O 1
ATOM 746 N N . PRO A 1 93 ? 8.095 9.740 -4.527 1.00 97.44 93 PRO A N 1
ATOM 747 C CA . PRO A 1 93 ? 7.779 11.089 -4.977 1.00 97.44 93 PRO A CA 1
ATOM 748 C C . PRO A 1 93 ? 9.011 11.741 -5.607 1.00 97.44 93 PRO A C 1
ATOM 750 O O . PRO A 1 93 ? 10.141 11.547 -5.145 1.00 97.44 93 PRO A O 1
ATOM 753 N N . ARG A 1 94 ? 8.811 12.521 -6.669 1.00 96.06 94 ARG A N 1
ATOM 754 C CA . ARG A 1 94 ? 9.908 13.171 -7.400 1.00 96.06 94 ARG A CA 1
ATOM 755 C C . ARG A 1 94 ? 10.649 14.193 -6.539 1.00 96.06 94 ARG A C 1
ATOM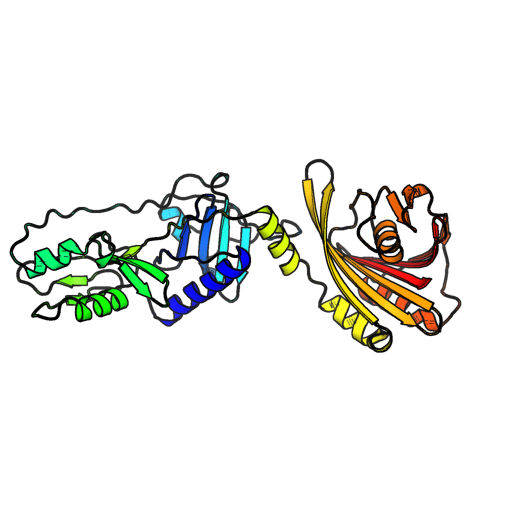 757 O O . ARG A 1 94 ? 11.857 14.334 -6.690 1.00 96.06 94 ARG A O 1
ATOM 764 N N . GLU A 1 95 ? 9.952 14.845 -5.612 1.00 96.19 95 GLU A N 1
ATOM 765 C CA . GLU A 1 95 ? 10.531 15.770 -4.625 1.00 96.19 95 GLU A CA 1
ATOM 766 C C . GLU A 1 95 ? 11.514 15.100 -3.649 1.00 96.19 95 GLU A C 1
ATOM 768 O O . GLU A 1 95 ? 12.430 15.752 -3.153 1.00 96.19 95 GLU A O 1
ATOM 773 N N . LEU A 1 96 ? 11.383 13.785 -3.433 1.00 96.69 96 LEU A N 1
ATOM 774 C CA . LEU A 1 96 ? 12.300 12.982 -2.616 1.00 96.69 96 LEU A CA 1
ATOM 775 C C . LEU A 1 96 ? 13.457 12.380 -3.429 1.00 96.69 96 LEU A C 1
ATOM 777 O O . LEU A 1 96 ? 14.287 11.637 -2.898 1.00 96.69 96 LEU A O 1
ATOM 781 N N . CYS A 1 97 ? 13.550 12.711 -4.719 1.00 96.38 97 CYS A N 1
ATOM 782 C CA . CYS A 1 97 ? 14.608 12.248 -5.602 1.00 96.38 97 CYS A CA 1
ATOM 783 C C . CYS A 1 97 ? 15.621 13.351 -5.929 1.00 96.38 97 CYS A C 1
ATOM 785 O O . CYS A 1 97 ? 15.290 14.517 -6.130 1.00 96.38 97 CYS A O 1
ATOM 787 N N . LYS A 1 98 ? 16.887 12.955 -6.073 1.00 94.25 98 LYS A N 1
ATOM 788 C CA . LYS A 1 98 ? 17.978 13.781 -6.597 1.00 94.25 98 LYS A CA 1
ATOM 789 C C . LYS A 1 98 ? 18.497 13.180 -7.899 1.00 94.25 98 LYS A C 1
ATOM 791 O O . LYS A 1 98 ? 18.838 11.997 -7.957 1.00 94.25 98 LYS A O 1
ATOM 796 N N . GLY A 1 99 ? 18.615 14.023 -8.923 1.00 90.00 99 GLY A N 1
ATOM 797 C CA . GLY A 1 99 ? 19.030 13.609 -10.263 1.00 90.00 99 GLY A CA 1
ATOM 798 C C . GLY A 1 99 ? 17.897 12.958 -11.061 1.00 90.00 99 GLY A C 1
ATOM 799 O O . GLY A 1 99 ? 16.719 13.192 -10.810 1.00 90.00 99 GLY A O 1
ATOM 800 N N . GLY A 1 100 ? 18.267 12.154 -12.051 1.00 87.88 100 GLY A N 1
ATOM 801 C CA . GLY A 1 100 ? 17.343 11.444 -12.933 1.00 87.88 100 GLY A CA 1
ATOM 802 C C . GLY A 1 100 ? 18.064 10.292 -13.620 1.00 87.88 100 GLY A C 1
ATOM 803 O O . GLY A 1 100 ? 19.294 10.216 -13.564 1.00 87.88 100 GLY A O 1
ATOM 804 N N . ILE A 1 101 ? 17.314 9.393 -14.255 1.00 87.06 101 ILE A N 1
ATOM 805 C CA . ILE A 1 101 ? 17.893 8.244 -14.959 1.00 87.06 101 ILE A CA 1
ATOM 806 C C . ILE A 1 101 ? 18.645 8.754 -16.196 1.00 87.06 101 ILE A C 1
ATOM 808 O O . ILE A 1 101 ? 18.051 9.125 -17.208 1.00 87.06 101 ILE A O 1
ATOM 812 N N . LYS A 1 102 ? 19.978 8.788 -16.123 1.00 82.38 102 LYS A N 1
ATOM 813 C CA . LYS A 1 102 ? 20.844 9.251 -17.211 1.00 82.38 102 LYS A CA 1
ATOM 814 C C . LYS A 1 102 ? 21.123 8.115 -18.188 1.00 82.38 102 LYS A C 1
ATOM 816 O O . LYS A 1 102 ? 21.952 7.243 -17.937 1.00 82.38 102 LYS A O 1
ATOM 821 N N . ILE A 1 103 ? 20.468 8.170 -19.345 1.00 80.88 103 ILE A N 1
ATOM 822 C CA . ILE A 1 103 ? 20.754 7.305 -20.492 1.00 80.88 103 ILE A CA 1
ATOM 823 C C . ILE A 1 103 ? 21.679 8.062 -21.450 1.00 80.88 103 ILE A C 1
ATOM 825 O O . ILE A 1 103 ? 21.238 8.904 -22.235 1.00 80.88 103 ILE A O 1
ATOM 829 N N . ILE A 1 104 ? 22.983 7.788 -21.369 1.00 72.44 104 ILE A N 1
ATOM 830 C CA . ILE A 1 104 ? 23.979 8.428 -22.238 1.00 72.44 104 ILE A CA 1
ATOM 831 C C . ILE A 1 104 ? 23.791 7.897 -23.659 1.00 72.44 104 ILE A C 1
ATOM 833 O O . ILE A 1 104 ? 24.116 6.747 -23.949 1.00 72.44 104 ILE A O 1
ATOM 837 N N . SER A 1 105 ? 23.269 8.745 -24.545 1.00 65.81 105 SER A N 1
ATOM 838 C CA . SER A 1 105 ? 23.066 8.379 -25.944 1.00 65.81 105 SER A CA 1
ATOM 839 C C . SER A 1 105 ? 24.372 8.516 -26.722 1.00 65.81 105 SER A C 1
ATOM 841 O O . SER A 1 105 ? 24.919 9.614 -26.823 1.00 65.81 105 SER A O 1
ATOM 843 N N . ARG A 1 106 ? 24.874 7.420 -27.302 1.00 61.66 106 ARG A N 1
ATOM 844 C CA . ARG A 1 106 ? 25.974 7.481 -28.276 1.00 61.66 106 ARG A CA 1
ATOM 845 C C . ARG A 1 106 ? 25.378 7.691 -29.664 1.00 61.66 106 ARG A C 1
ATOM 847 O O . ARG A 1 106 ? 24.595 6.872 -30.130 1.00 61.66 106 ARG A O 1
ATOM 854 N N . ARG A 1 107 ? 25.733 8.796 -30.322 1.00 58.69 107 ARG A N 1
ATOM 855 C CA . ARG A 1 107 ? 25.419 9.002 -31.741 1.00 58.69 107 ARG A CA 1
ATOM 856 C C . ARG A 1 107 ? 26.601 8.522 -32.569 1.00 58.69 107 ARG A C 1
ATOM 858 O O . ARG A 1 107 ? 27.613 9.214 -32.642 1.00 58.69 107 ARG A O 1
ATOM 865 N N . GLU A 1 108 ? 26.476 7.362 -33.200 1.00 60.75 108 GLU A N 1
ATOM 866 C CA . GLU A 1 108 ? 27.410 6.972 -34.254 1.00 60.75 108 GLU A CA 1
ATOM 867 C C . GLU A 1 108 ? 27.025 7.685 -35.554 1.00 60.75 108 GLU A C 1
ATOM 869 O O . GLU A 1 108 ? 25.890 7.592 -36.023 1.00 60.75 108 GLU A O 1
ATOM 874 N N . ARG A 1 109 ? 27.968 8.422 -36.154 1.00 55.84 109 ARG A N 1
ATOM 875 C CA . ARG A 1 109 ? 27.790 8.959 -37.509 1.00 55.84 109 ARG A CA 1
ATOM 876 C C . ARG A 1 109 ? 28.018 7.831 -38.506 1.00 55.84 109 ARG A C 1
ATOM 878 O O . ARG A 1 109 ? 29.145 7.581 -38.930 1.00 55.84 109 ARG A O 1
ATOM 885 N N . VAL A 1 110 ? 26.948 7.145 -38.882 1.00 61.88 110 VAL A N 1
ATOM 886 C CA . VAL A 1 110 ? 27.009 6.124 -39.927 1.00 61.88 110 VAL A CA 1
ATOM 887 C C . VAL A 1 110 ? 26.584 6.745 -41.256 1.00 61.88 110 VAL A C 1
ATOM 889 O O . VAL A 1 110 ? 25.444 7.165 -41.412 1.00 61.88 110 VAL A O 1
ATOM 892 N N . GLY A 1 111 ? 27.501 6.805 -42.226 1.00 59.25 111 GLY A N 1
ATOM 893 C CA . GLY A 1 111 ? 27.145 7.124 -43.613 1.00 59.25 111 GLY A CA 1
ATOM 894 C C . GLY A 1 111 ? 26.144 6.097 -44.151 1.00 59.25 111 GLY A C 1
ATOM 895 O O . GLY A 1 111 ? 26.406 4.894 -44.065 1.00 59.25 111 GLY A O 1
ATOM 896 N N . ILE A 1 112 ? 25.002 6.570 -44.650 1.00 62.59 112 ILE A N 1
ATOM 897 C CA . ILE A 1 112 ? 23.935 5.736 -45.212 1.00 62.59 112 ILE A CA 1
ATOM 898 C C . ILE A 1 112 ? 24.399 5.278 -46.596 1.00 62.59 112 ILE A C 1
ATOM 900 O O . ILE A 1 112 ? 24.451 6.082 -47.521 1.00 62.59 112 ILE A O 1
ATOM 904 N N . ALA A 1 113 ? 24.796 4.012 -46.714 1.00 59.97 113 ALA A N 1
ATOM 905 C CA . ALA A 1 113 ? 25.337 3.468 -47.958 1.00 59.97 113 ALA A CA 1
ATOM 906 C C . ALA A 1 113 ? 24.262 2.814 -48.845 1.00 59.97 113 ALA A C 1
ATOM 908 O O . ALA A 1 113 ? 24.454 2.720 -50.052 1.00 59.97 113 ALA A O 1
ATOM 909 N N . ASP A 1 114 ? 23.133 2.380 -48.267 1.00 66.81 114 ASP A N 1
ATOM 910 C CA . ASP A 1 114 ? 22.066 1.679 -48.986 1.00 66.81 114 ASP A CA 1
ATOM 911 C C . ASP A 1 114 ? 20.660 1.915 -48.383 1.00 66.81 114 ASP A C 1
ATOM 913 O O . ASP A 1 114 ? 20.492 2.469 -47.288 1.00 66.81 114 ASP A O 1
ATOM 917 N N . ALA A 1 115 ? 19.624 1.502 -49.124 1.00 70.38 115 ALA A N 1
ATOM 918 C CA . ALA A 1 115 ? 18.219 1.671 -48.745 1.00 70.38 115 ALA A CA 1
ATOM 919 C C . ALA A 1 115 ? 17.820 0.865 -47.493 1.00 70.38 115 ALA A C 1
ATOM 921 O O . ALA A 1 115 ? 16.931 1.281 -46.749 1.00 70.38 115 ALA A O 1
ATOM 922 N N . ILE A 1 116 ? 18.486 -0.264 -47.226 1.00 74.88 116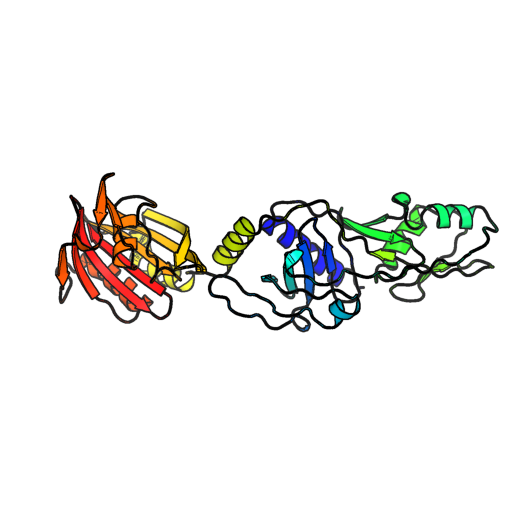 ILE A N 1
ATOM 923 C CA . ILE A 1 116 ? 18.198 -1.127 -46.072 1.00 74.88 116 ILE A CA 1
ATOM 924 C C . ILE A 1 116 ? 18.710 -0.462 -44.787 1.00 74.88 116 ILE A C 1
ATOM 926 O O . ILE A 1 116 ? 17.992 -0.396 -43.789 1.00 74.88 116 ILE A O 1
ATOM 930 N N . MET A 1 117 ? 19.916 0.100 -44.828 1.00 76.19 117 MET A N 1
ATOM 931 C CA . MET A 1 117 ? 20.497 0.919 -43.770 1.00 76.19 117 MET A CA 1
ATOM 932 C C . MET A 1 117 ? 19.654 2.168 -43.517 1.00 76.19 117 MET A C 1
ATOM 934 O O . MET A 1 117 ? 19.381 2.486 -42.363 1.00 76.19 117 MET A O 1
ATOM 938 N N . SER A 1 118 ? 19.198 2.851 -44.573 1.00 78.06 118 SER A N 1
ATOM 939 C CA . SER A 1 118 ? 18.297 4.005 -44.439 1.00 78.06 118 SER A CA 1
ATOM 940 C C . SER A 1 118 ? 16.998 3.627 -43.721 1.00 78.06 118 SER A C 1
ATOM 942 O O . SER A 1 118 ? 16.611 4.278 -42.749 1.00 78.06 118 SER A O 1
ATOM 944 N N . SER A 1 119 ? 16.371 2.518 -44.131 1.00 80.94 119 SER A N 1
ATOM 945 C CA . SER A 1 119 ? 15.161 1.999 -43.492 1.00 80.94 119 SER A CA 1
ATOM 946 C C . SER A 1 119 ? 15.390 1.650 -42.018 1.00 80.94 119 SER A C 1
ATOM 948 O O . SER A 1 119 ? 14.598 2.065 -41.174 1.00 80.94 119 SER A O 1
ATOM 950 N N . LEU A 1 120 ? 16.493 0.976 -41.678 1.00 83.06 120 LEU A N 1
ATOM 951 C CA . LEU A 1 120 ? 16.834 0.667 -40.287 1.00 83.06 120 LEU A CA 1
ATOM 952 C C . LEU A 1 120 ? 17.025 1.941 -39.449 1.00 83.06 120 LEU A C 1
ATOM 954 O O . LEU A 1 120 ? 16.446 2.058 -38.370 1.00 83.06 120 LEU A O 1
ATOM 958 N N . PHE A 1 121 ? 17.790 2.915 -39.950 1.00 84.06 121 PHE A N 1
ATOM 959 C CA . PHE A 1 121 ? 18.038 4.164 -39.228 1.00 84.06 121 PHE A CA 1
ATOM 960 C C . PHE A 1 121 ? 16.786 5.016 -39.063 1.00 84.06 121 PHE A C 1
ATOM 962 O O . PHE A 1 121 ? 16.633 5.653 -38.025 1.00 84.06 121 PHE A O 1
ATOM 969 N N . SER A 1 122 ? 15.857 4.976 -40.020 1.00 83.88 122 SER A N 1
ATOM 970 C CA . SER A 1 122 ? 14.568 5.666 -39.895 1.00 83.88 122 SER A CA 1
ATOM 971 C C . SER A 1 122 ? 13.729 5.174 -38.706 1.00 83.88 122 SER A C 1
ATOM 973 O O . SER A 1 122 ? 12.853 5.888 -38.224 1.00 83.88 122 SER A O 1
ATOM 975 N N . MET A 1 123 ? 14.001 3.965 -38.201 1.00 85.50 123 MET A N 1
ATOM 976 C CA . MET A 1 123 ? 13.320 3.406 -37.034 1.00 85.50 123 MET A CA 1
ATOM 977 C C . MET A 1 123 ? 13.980 3.772 -35.705 1.00 85.50 123 MET A C 1
ATOM 979 O O . MET A 1 123 ? 13.354 3.616 -34.656 1.00 85.50 123 MET A O 1
ATOM 983 N N . PHE A 1 124 ? 15.238 4.212 -35.713 1.00 88.50 124 PHE A N 1
ATOM 984 C CA . PHE A 1 124 ? 15.958 4.481 -34.473 1.00 88.50 124 PHE A CA 1
ATOM 985 C C . PHE A 1 124 ? 15.392 5.709 -33.775 1.00 88.50 124 PHE A C 1
ATOM 987 O O . PHE A 1 124 ? 15.108 6.716 -34.421 1.00 88.50 124 PHE A O 1
ATOM 994 N N . ASP A 1 125 ? 15.212 5.594 -32.457 1.00 83.31 125 ASP A N 1
ATOM 995 C CA . ASP A 1 125 ? 14.639 6.635 -31.598 1.00 83.31 125 ASP A CA 1
ATOM 996 C C . ASP A 1 125 ? 13.278 7.182 -32.109 1.00 83.31 125 ASP A C 1
ATOM 998 O O . ASP A 1 125 ? 12.876 8.290 -31.761 1.00 83.31 125 ASP A O 1
ATOM 1002 N N . ASN A 1 126 ? 12.548 6.383 -32.903 1.00 88.44 126 ASN A N 1
ATOM 1003 C CA . ASN A 1 126 ? 11.245 6.713 -33.481 1.00 88.44 126 ASN A CA 1
ATOM 1004 C C . ASN A 1 126 ? 10.151 5.709 -33.066 1.00 88.44 126 ASN A C 1
ATOM 1006 O O . ASN A 1 126 ? 10.454 4.541 -32.797 1.00 88.44 126 ASN A O 1
ATOM 1010 N N . PRO A 1 127 ? 8.859 6.099 -33.099 1.00 87.69 127 PRO A N 1
ATOM 1011 C CA . PRO A 1 127 ? 7.747 5.211 -32.743 1.00 87.69 127 PRO A CA 1
ATOM 1012 C C . PRO A 1 127 ? 7.688 3.906 -33.551 1.00 87.69 127 PRO A C 1
ATOM 1014 O O . PRO A 1 127 ? 7.339 2.849 -33.023 1.00 87.69 127 PRO A O 1
ATOM 1017 N N . SER A 1 128 ? 8.095 3.942 -34.824 1.00 86.44 128 SER A N 1
ATOM 1018 C CA . SER A 1 128 ? 8.202 2.753 -35.682 1.00 86.44 128 SER A CA 1
ATOM 1019 C C . SER A 1 128 ? 9.183 1.711 -35.120 1.00 86.44 128 SER A C 1
ATOM 1021 O O . SER A 1 128 ? 8.975 0.505 -35.294 1.00 86.44 128 SER A O 1
ATOM 1023 N N . GLY A 1 129 ? 10.200 2.150 -34.374 1.00 87.81 129 GLY A N 1
ATOM 1024 C CA . GLY A 1 129 ? 11.193 1.332 -33.683 1.00 87.81 129 GLY A CA 1
ATOM 1025 C C . GLY A 1 129 ? 10.797 0.844 -32.290 1.00 87.81 129 GLY A C 1
ATOM 1026 O O . GLY A 1 129 ? 11.611 0.176 -31.657 1.00 87.81 129 GLY A O 1
ATOM 1027 N N . HIS A 1 130 ? 9.587 1.129 -31.794 1.00 94.88 130 HIS A N 1
ATOM 1028 C CA . HIS A 1 130 ? 9.166 0.693 -30.458 1.00 94.88 130 HIS A CA 1
ATOM 1029 C C . HIS A 1 130 ? 9.169 -0.831 -30.304 1.00 94.88 130 HIS A C 1
ATOM 1031 O O . HIS A 1 130 ? 8.576 -1.552 -31.110 1.00 94.88 130 HIS A O 1
ATOM 1037 N N . ILE A 1 131 ? 9.787 -1.327 -29.238 1.00 95.12 131 ILE A N 1
ATOM 1038 C CA . ILE A 1 131 ? 9.733 -2.733 -28.848 1.00 95.12 131 ILE A CA 1
ATOM 1039 C C . ILE A 1 131 ? 8.528 -2.917 -27.933 1.00 95.12 131 ILE A C 1
ATOM 1041 O O . ILE A 1 131 ? 8.489 -2.369 -26.832 1.00 95.12 131 ILE A O 1
ATOM 1045 N N . MET A 1 132 ? 7.534 -3.663 -28.414 1.00 93.88 132 MET A N 1
ATOM 1046 C CA . MET A 1 132 ? 6.286 -3.907 -27.697 1.00 93.88 132 MET A CA 1
ATOM 1047 C C . MET A 1 132 ? 6.183 -5.350 -27.223 1.00 93.88 132 MET A C 1
ATOM 1049 O O . MET A 1 132 ? 6.511 -6.273 -27.968 1.00 93.88 132 MET A O 1
ATOM 1053 N N . PHE A 1 133 ? 5.656 -5.535 -26.016 1.00 93.94 133 PHE A N 1
ATOM 1054 C CA . PHE A 1 133 ? 5.344 -6.845 -25.451 1.00 93.94 133 PHE A CA 1
ATOM 1055 C C . PHE A 1 133 ? 4.170 -6.713 -24.475 1.00 93.94 133 PHE A C 1
ATOM 1057 O O . PHE A 1 133 ? 4.123 -5.754 -23.709 1.00 93.94 133 PHE A O 1
ATOM 1064 N N . ARG A 1 134 ? 3.186 -7.623 -24.544 1.00 91.69 134 ARG A N 1
ATOM 1065 C CA . ARG A 1 134 ? 1.946 -7.590 -23.729 1.00 91.69 134 ARG A CA 1
ATOM 1066 C C . ARG A 1 134 ? 1.301 -6.188 -23.636 1.00 91.69 134 ARG A C 1
ATOM 1068 O O . ARG A 1 134 ? 0.913 -5.736 -22.565 1.00 91.69 134 ARG A O 1
ATOM 1075 N N . ASN A 1 135 ? 1.190 -5.491 -24.774 1.00 91.69 135 ASN A N 1
ATOM 1076 C CA . ASN A 1 135 ? 0.636 -4.129 -24.893 1.00 91.69 135 ASN A CA 1
ATOM 1077 C C . ASN A 1 135 ? 1.379 -3.027 -24.107 1.00 91.69 135 ASN A C 1
ATOM 1079 O O . ASN A 1 135 ? 0.821 -1.949 -23.900 1.00 91.69 135 ASN A O 1
ATOM 1083 N N . LYS A 1 136 ? 2.627 -3.270 -23.697 1.00 95.75 136 LYS A N 1
ATOM 1084 C CA . LYS A 1 136 ? 3.539 -2.269 -23.128 1.00 95.75 136 LYS A CA 1
ATOM 1085 C C . LYS A 1 136 ? 4.623 -1.914 -24.138 1.00 95.75 136 LYS A C 1
ATOM 1087 O O . LYS A 1 136 ? 5.038 -2.765 -24.928 1.00 95.75 136 LYS A O 1
ATOM 1092 N N . ILE A 1 137 ? 5.098 -0.675 -24.097 1.00 96.69 137 ILE A N 1
ATOM 1093 C CA . ILE A 1 137 ? 6.276 -0.224 -24.842 1.00 96.69 137 ILE A CA 1
ATOM 1094 C C . ILE A 1 137 ? 7.472 -0.317 -23.897 1.00 96.69 137 ILE A C 1
ATOM 1096 O O . ILE A 1 137 ? 7.541 0.404 -22.905 1.00 96.69 137 ILE A O 1
ATOM 1100 N N . LEU A 1 138 ? 8.402 -1.223 -24.198 1.00 96.50 138 LEU A N 1
ATOM 1101 C CA . LEU A 1 138 ? 9.549 -1.510 -23.330 1.00 96.50 138 LEU A CA 1
ATOM 1102 C C . LEU A 1 138 ? 10.781 -0.648 -23.651 1.00 96.50 138 LEU A C 1
ATOM 1104 O O . LEU A 1 138 ? 11.711 -0.504 -22.857 1.00 96.50 138 LEU A O 1
ATOM 1108 N N . GLY A 1 139 ? 10.810 -0.099 -24.862 1.00 94.81 139 GLY A N 1
ATOM 1109 C CA . GLY A 1 139 ? 11.929 0.670 -25.375 1.00 94.81 139 GLY A CA 1
ATOM 1110 C C . GLY A 1 139 ? 11.808 0.940 -26.865 1.00 94.81 139 GLY A C 1
ATOM 1111 O O . GLY A 1 139 ? 10.790 0.647 -27.492 1.00 94.81 139 GLY A O 1
ATOM 1112 N N . VAL A 1 140 ? 12.875 1.477 -27.439 1.00 94.75 140 VAL A N 1
ATOM 1113 C CA . VAL A 1 140 ? 13.000 1.791 -28.863 1.00 94.75 140 VAL A CA 1
ATOM 1114 C C . VAL A 1 140 ? 14.339 1.297 -29.384 1.00 94.75 140 VAL A C 1
ATOM 1116 O O . VAL A 1 140 ? 15.332 1.290 -28.654 1.00 94.75 140 VAL A O 1
ATOM 1119 N N . LEU A 1 141 ? 14.375 0.874 -30.646 1.00 92.81 141 LEU A N 1
ATOM 1120 C CA . LEU A 1 141 ? 15.639 0.600 -31.321 1.00 92.81 141 LEU A CA 1
ATOM 1121 C C . LEU A 1 141 ? 16.534 1.842 -31.276 1.00 92.81 141 LEU A C 1
ATOM 1123 O O . LEU A 1 141 ? 16.095 2.949 -31.581 1.00 92.81 141 LEU A O 1
ATOM 1127 N N . SER A 1 142 ? 17.785 1.665 -30.871 1.00 91.94 142 SER A N 1
ATOM 1128 C CA . SER A 1 142 ? 18.751 2.755 -30.770 1.00 91.94 142 SER A CA 1
ATOM 1129 C C . SER A 1 142 ? 20.170 2.199 -30.763 1.00 91.94 142 SER A C 1
ATOM 1131 O O . SER A 1 142 ? 20.406 1.052 -30.384 1.00 91.94 142 SER A O 1
ATOM 1133 N N . PHE A 1 143 ? 21.140 3.047 -31.091 1.00 88.88 143 PHE A N 1
ATOM 1134 C CA . PHE A 1 143 ? 22.557 2.777 -30.824 1.00 88.88 143 PHE A CA 1
ATOM 1135 C C . PHE A 1 143 ? 22.863 2.652 -29.326 1.00 88.88 143 PHE A C 1
ATOM 1137 O O . PHE A 1 143 ? 23.890 2.110 -28.932 1.00 88.88 143 PHE A O 1
ATOM 1144 N N . THR A 1 144 ? 21.966 3.154 -28.478 1.00 89.12 144 THR A N 1
ATOM 1145 C CA . THR A 1 144 ? 22.087 3.066 -27.024 1.00 89.12 144 THR A CA 1
ATOM 1146 C C . THR A 1 144 ? 21.499 1.739 -26.539 1.00 89.12 144 THR A C 1
ATOM 1148 O O . THR A 1 144 ? 20.337 1.659 -26.149 1.00 89.12 144 THR A O 1
ATOM 1151 N N . ASN A 1 145 ? 22.302 0.681 -26.604 1.00 89.00 145 ASN A N 1
ATOM 1152 C CA . ASN A 1 145 ? 21.952 -0.708 -26.294 1.00 89.00 145 ASN A CA 1
ATOM 1153 C C . ASN A 1 145 ? 21.988 -1.016 -24.780 1.00 89.00 145 ASN A C 1
ATOM 1155 O O . ASN A 1 145 ? 22.898 -1.673 -24.281 1.00 89.00 145 ASN A O 1
ATOM 1159 N N . ILE A 1 146 ? 20.991 -0.537 -24.031 1.00 91.38 146 ILE A N 1
ATOM 1160 C CA . ILE A 1 146 ? 20.924 -0.718 -22.567 1.00 91.38 146 ILE A CA 1
ATOM 1161 C C . ILE A 1 146 ? 20.063 -1.916 -22.170 1.00 91.38 146 ILE A C 1
ATOM 1163 O O . ILE A 1 146 ? 20.448 -2.666 -21.273 1.00 91.38 146 ILE A O 1
ATOM 1167 N N . SER A 1 147 ? 18.897 -2.073 -22.795 1.00 93.81 147 SER A N 1
ATOM 1168 C CA . SER A 1 147 ? 17.901 -3.056 -22.374 1.00 93.81 147 SER A CA 1
ATOM 1169 C C . SER A 1 147 ? 18.241 -4.454 -22.902 1.00 93.81 147 SER A C 1
ATOM 1171 O O . SER A 1 147 ? 18.510 -4.591 -24.100 1.00 93.81 147 SER A O 1
ATOM 1173 N N . PRO A 1 148 ? 18.167 -5.508 -22.067 1.00 94.25 148 PRO A N 1
ATOM 1174 C CA . PRO A 1 148 ? 18.467 -6.892 -22.451 1.00 94.25 148 PRO A CA 1
ATOM 1175 C C . PRO A 1 148 ? 17.312 -7.553 -23.238 1.00 94.25 148 PRO A C 1
ATOM 1177 O O . PRO A 1 148 ? 16.848 -8.646 -22.905 1.00 94.25 148 PRO A O 1
ATOM 1180 N N . LEU A 1 149 ? 16.813 -6.855 -24.265 1.00 94.75 149 LEU A N 1
ATOM 1181 C CA . LEU A 1 149 ? 15.608 -7.176 -25.043 1.00 94.75 149 LEU A CA 1
ATOM 1182 C C . LEU A 1 149 ? 15.927 -7.544 -26.503 1.00 94.75 149 LEU A C 1
ATOM 1184 O O . LEU A 1 149 ? 15.085 -7.374 -27.389 1.00 94.75 149 LEU A O 1
ATOM 1188 N N . VAL A 1 150 ? 17.144 -8.026 -26.779 1.00 92.69 150 VAL A N 1
ATOM 1189 C CA . VAL A 1 150 ? 17.589 -8.333 -28.149 1.00 92.69 150 VAL A CA 1
ATOM 1190 C C . VAL A 1 150 ? 16.681 -9.324 -28.857 1.00 92.69 150 VAL A C 1
ATOM 1192 O O . VAL A 1 150 ? 16.388 -9.127 -30.032 1.00 92.69 150 VAL A O 1
ATOM 1195 N N . ASP A 1 151 ? 16.198 -10.355 -28.168 1.00 91.50 151 ASP A N 1
ATOM 1196 C CA . ASP A 1 151 ? 15.362 -11.372 -28.807 1.00 91.50 151 ASP A CA 1
ATOM 1197 C C . ASP A 1 151 ? 14.040 -10.774 -29.316 1.00 91.50 151 ASP A C 1
ATOM 1199 O O . ASP A 1 151 ? 13.670 -10.988 -30.473 1.00 91.50 151 ASP A O 1
ATOM 1203 N N . LEU A 1 152 ? 13.386 -9.920 -28.520 1.00 91.94 152 LEU A N 1
ATOM 1204 C CA . LEU A 1 152 ? 12.188 -9.182 -28.943 1.00 91.94 152 LEU A CA 1
ATOM 1205 C C . LEU A 1 152 ? 12.488 -8.188 -30.072 1.00 91.94 152 LEU A C 1
ATOM 1207 O O . LEU A 1 152 ? 11.714 -8.061 -31.025 1.00 91.94 152 LEU A O 1
ATOM 1211 N N . ALA A 1 153 ? 13.627 -7.498 -30.001 1.00 92.38 153 ALA A N 1
ATOM 1212 C CA . ALA A 1 153 ? 14.054 -6.582 -31.051 1.00 92.38 153 ALA A CA 1
ATOM 1213 C C . ALA A 1 153 ? 14.321 -7.309 -32.380 1.00 92.38 153 ALA A C 1
ATOM 1215 O O . ALA A 1 153 ? 13.856 -6.858 -33.427 1.00 92.38 153 ALA A O 1
ATOM 1216 N N . LEU A 1 154 ? 14.975 -8.473 -32.351 1.00 91.12 154 LEU A N 1
ATOM 1217 C CA . LEU A 1 154 ? 15.198 -9.316 -33.526 1.00 91.12 154 LEU A CA 1
ATOM 1218 C C . LEU A 1 154 ? 13.887 -9.843 -34.110 1.00 91.12 154 LEU A C 1
ATOM 1220 O O . LEU A 1 154 ? 13.716 -9.820 -35.329 1.00 91.12 154 LEU A O 1
ATOM 1224 N N . GLN A 1 155 ? 12.943 -10.276 -33.270 1.00 89.81 155 GLN A N 1
ATOM 1225 C CA . GLN A 1 155 ? 11.612 -10.684 -33.728 1.00 89.81 155 GLN A CA 1
ATOM 1226 C C . GLN A 1 155 ? 10.896 -9.544 -34.466 1.00 89.81 155 GLN A C 1
ATOM 1228 O O . GLN A 1 155 ? 10.303 -9.772 -35.523 1.00 89.81 155 GLN A O 1
ATOM 1233 N N . LYS A 1 156 ? 10.980 -8.308 -33.954 1.00 88.69 156 LYS A N 1
ATOM 1234 C CA . LYS A 1 156 ? 10.416 -7.124 -34.618 1.00 88.69 156 LYS A CA 1
ATOM 1235 C C . LYS A 1 156 ? 11.118 -6.830 -35.948 1.00 88.69 156 LYS A C 1
ATOM 1237 O O . LYS A 1 156 ? 10.441 -6.636 -36.956 1.00 88.69 156 LYS A O 1
ATOM 1242 N N . LEU A 1 157 ? 12.452 -6.831 -35.973 1.00 87.50 157 LEU A N 1
ATOM 1243 C CA . LEU A 1 157 ? 13.237 -6.572 -37.187 1.00 87.50 157 LEU A CA 1
ATOM 1244 C C . LEU A 1 157 ? 12.934 -7.584 -38.293 1.00 87.50 157 LEU A C 1
ATOM 1246 O O . LEU A 1 157 ? 12.724 -7.181 -39.431 1.00 87.50 157 LEU A O 1
ATOM 1250 N N . ARG A 1 158 ? 12.825 -8.878 -37.961 1.00 84.62 158 ARG A N 1
ATOM 1251 C CA . ARG A 1 158 ? 12.461 -9.934 -38.925 1.00 84.62 158 ARG A CA 1
ATOM 1252 C C . ARG A 1 158 ? 11.088 -9.709 -39.564 1.00 84.62 158 ARG A C 1
ATOM 1254 O O . ARG A 1 158 ? 10.892 -10.069 -40.720 1.00 84.62 158 ARG A O 1
ATOM 1261 N N . LYS A 1 159 ? 10.136 -9.113 -38.835 1.00 81.06 159 LYS A N 1
ATOM 1262 C CA . LYS A 1 159 ? 8.806 -8.777 -39.372 1.00 81.06 159 LYS A CA 1
ATOM 1263 C C . LYS A 1 159 ? 8.847 -7.581 -40.326 1.00 81.06 159 LYS A C 1
ATOM 1265 O O . LYS A 1 159 ? 8.084 -7.559 -41.290 1.00 81.06 159 LYS A O 1
ATOM 1270 N N . LEU A 1 160 ? 9.706 -6.600 -40.047 1.00 76.38 160 LEU A N 1
ATOM 1271 C CA . LEU A 1 160 ? 9.744 -5.319 -40.759 1.00 76.38 160 LEU A CA 1
ATOM 1272 C C . LEU A 1 160 ? 10.714 -5.310 -41.947 1.00 76.38 160 LEU A C 1
ATOM 1274 O O . LEU A 1 160 ? 10.415 -4.695 -42.964 1.00 76.38 160 LEU A O 1
ATOM 1278 N N . ILE A 1 161 ? 11.838 -6.022 -41.858 1.00 73.00 161 ILE A N 1
ATOM 1279 C CA . ILE A 1 161 ? 12.885 -6.038 -42.884 1.00 73.00 161 ILE A CA 1
ATOM 1280 C C . ILE A 1 161 ? 12.923 -7.435 -43.514 1.00 73.00 161 ILE A C 1
ATOM 1282 O O . ILE A 1 161 ? 13.681 -8.310 -43.103 1.00 73.00 161 ILE A O 1
ATOM 1286 N N . LYS A 1 162 ? 12.045 -7.654 -44.503 1.00 60.25 162 LYS A N 1
ATOM 1287 C CA . LYS A 1 162 ? 11.819 -8.962 -45.151 1.00 60.25 162 LYS A CA 1
ATOM 1288 C C . LYS A 1 162 ? 12.874 -9.364 -46.195 1.00 60.25 162 LYS A C 1
ATOM 1290 O O . LYS A 1 162 ? 12.915 -10.530 -46.574 1.00 60.25 162 LYS A O 1
ATOM 1295 N N . ALA A 1 163 ? 13.720 -8.445 -46.671 1.00 52.75 163 ALA A N 1
ATOM 1296 C CA . ALA A 1 163 ? 14.645 -8.697 -47.781 1.00 52.75 163 ALA A CA 1
ATOM 1297 C C . ALA A 1 163 ? 16.118 -8.648 -47.335 1.00 52.75 163 ALA A C 1
ATOM 1299 O O . ALA A 1 163 ? 16.611 -7.593 -46.949 1.00 52.75 163 ALA A O 1
ATOM 1300 N N . GLY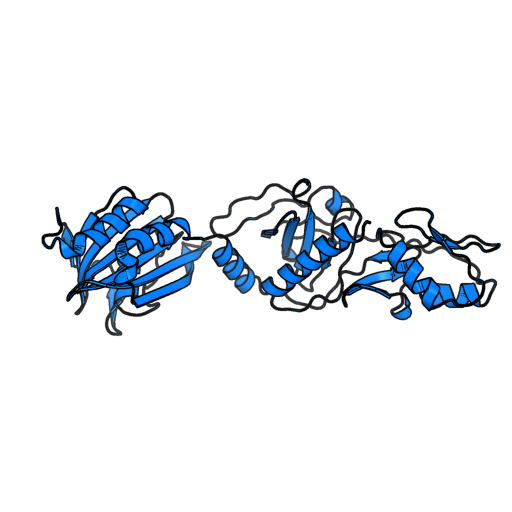 A 1 164 ? 16.821 -9.787 -47.397 1.00 56.91 164 GLY A N 1
ATOM 1301 C CA . GLY A 1 164 ? 18.294 -9.884 -47.410 1.00 56.91 164 GLY A CA 1
ATOM 1302 C C . GLY A 1 164 ? 19.069 -9.436 -46.159 1.00 56.91 164 GLY A C 1
ATOM 1303 O O . GLY A 1 164 ? 20.268 -9.700 -46.059 1.00 56.91 164 GLY A O 1
ATOM 1304 N N . ALA A 1 165 ? 18.423 -8.786 -45.191 1.00 67.75 165 ALA A N 1
ATOM 1305 C CA . ALA A 1 165 ? 19.064 -8.286 -43.987 1.00 67.75 165 ALA A CA 1
ATOM 1306 C C . ALA A 1 165 ? 19.398 -9.413 -43.005 1.00 67.75 165 ALA A C 1
ATOM 1308 O O . ALA A 1 165 ? 18.517 -10.018 -42.393 1.00 67.75 165 ALA A O 1
ATOM 1309 N N . LYS A 1 166 ? 20.693 -9.684 -42.830 1.00 80.38 166 LYS A N 1
ATOM 1310 C CA . LYS A 1 166 ? 21.179 -10.597 -41.795 1.00 80.38 166 LYS A CA 1
ATOM 1311 C C . LYS A 1 166 ? 21.398 -9.801 -40.513 1.00 80.38 166 LYS A C 1
ATOM 1313 O O . LYS A 1 166 ? 22.203 -8.879 -40.503 1.00 80.38 166 LYS A O 1
ATOM 1318 N N . PHE A 1 167 ? 20.705 -10.163 -39.440 1.00 87.19 167 PHE A N 1
ATOM 1319 C CA . PHE A 1 167 ? 20.938 -9.626 -38.098 1.00 87.19 167 PHE A CA 1
ATOM 1320 C C . PHE A 1 167 ? 21.465 -10.744 -37.205 1.00 87.19 167 PHE A C 1
ATOM 1322 O O . PHE A 1 167 ? 20.894 -11.836 -37.180 1.00 87.19 167 PHE A O 1
ATOM 1329 N N . VAL A 1 168 ? 22.547 -10.473 -36.483 1.00 88.06 168 VAL A N 1
ATOM 1330 C CA . VAL A 1 168 ? 23.216 -11.431 -35.603 1.00 88.06 168 VAL A CA 1
ATOM 1331 C C . VAL A 1 168 ? 23.100 -10.940 -34.165 1.00 88.06 168 VAL A C 1
ATOM 1333 O O . VAL A 1 168 ? 23.479 -9.812 -33.854 1.00 88.06 168 VAL A O 1
ATOM 1336 N N . LYS A 1 169 ? 22.583 -11.796 -33.278 1.00 91.12 169 LYS A N 1
ATOM 1337 C CA . LYS A 1 169 ? 22.634 -11.575 -31.828 1.00 91.12 169 LYS A CA 1
ATOM 1338 C C . LYS A 1 169 ? 24.089 -11.690 -31.376 1.00 91.12 169 LYS A C 1
ATOM 1340 O O . LYS A 1 169 ? 24.690 -12.745 -31.567 1.00 91.12 169 LYS A O 1
ATOM 1345 N N . ARG A 1 170 ? 24.653 -10.620 -30.813 1.00 90.94 170 ARG A N 1
ATOM 1346 C CA . ARG A 1 170 ? 26.012 -10.639 -30.245 1.00 90.94 170 ARG A CA 1
ATOM 1347 C C . ARG A 1 170 ? 26.003 -10.997 -28.771 1.00 90.94 170 ARG A C 1
ATOM 1349 O O . ARG A 1 170 ? 26.779 -11.841 -28.344 1.00 90.94 170 ARG A O 1
ATOM 1356 N N . ASP A 1 171 ? 25.097 -10.376 -28.034 1.00 90.75 171 ASP A N 1
ATOM 1357 C CA . ASP A 1 171 ? 24.867 -10.601 -26.614 1.00 90.75 171 ASP A CA 1
ATOM 1358 C C . ASP A 1 171 ? 23.381 -10.329 -26.301 1.00 90.75 171 ASP A C 1
ATOM 1360 O O . ASP A 1 171 ? 22.541 -10.277 -27.205 1.00 90.75 171 ASP A O 1
ATOM 1364 N N . GLU A 1 172 ? 23.018 -10.190 -25.027 1.00 90.38 172 GLU A N 1
ATOM 1365 C CA . GLU A 1 172 ? 21.628 -9.949 -24.618 1.00 90.38 172 GLU A CA 1
ATOM 1366 C C . GLU A 1 172 ? 21.077 -8.553 -24.959 1.00 90.38 172 GLU A C 1
ATOM 1368 O O . GLU A 1 172 ? 19.858 -8.365 -24.935 1.00 90.38 172 GLU A O 1
ATOM 1373 N N . LYS A 1 173 ? 21.946 -7.588 -25.279 1.00 93.56 173 LYS A N 1
ATOM 1374 C CA . LYS A 1 173 ? 21.640 -6.168 -25.544 1.00 93.56 173 LYS A CA 1
ATOM 1375 C C . LYS A 1 173 ? 21.992 -5.717 -26.957 1.00 93.56 173 LYS A C 1
ATOM 1377 O O . LYS A 1 173 ? 21.380 -4.776 -27.461 1.00 93.56 173 LYS A O 1
ATOM 1382 N N . THR A 1 174 ? 22.947 -6.385 -27.596 1.00 92.25 174 THR A N 1
ATOM 1383 C CA . THR A 1 174 ? 23.541 -5.971 -28.863 1.00 92.25 174 THR A CA 1
ATOM 1384 C C . THR A 1 174 ? 23.124 -6.863 -30.031 1.00 92.25 174 THR A C 1
ATOM 1386 O O . THR A 1 174 ? 23.292 -8.086 -30.029 1.00 92.25 174 THR A O 1
ATOM 1389 N N . ILE A 1 175 ? 22.645 -6.203 -31.080 1.00 90.88 175 ILE A N 1
ATOM 1390 C CA . ILE A 1 175 ? 22.408 -6.727 -32.420 1.00 90.88 175 ILE A CA 1
ATOM 1391 C C . ILE A 1 175 ? 23.492 -6.164 -33.332 1.00 90.88 175 ILE A C 1
ATOM 1393 O O . ILE A 1 175 ? 23.743 -4.960 -33.323 1.00 90.88 175 ILE A O 1
ATOM 1397 N N . GLU A 1 176 ? 24.095 -7.022 -34.149 1.00 89.94 176 GLU A N 1
ATOM 1398 C CA . GLU A 1 176 ? 25.007 -6.611 -35.213 1.00 89.94 176 GLU A CA 1
ATOM 1399 C C . GLU A 1 176 ? 24.404 -6.906 -36.588 1.00 89.94 176 GLU A C 1
ATOM 1401 O O . GLU A 1 176 ? 23.798 -7.958 -36.820 1.00 89.94 176 GLU A O 1
ATOM 1406 N N . THR A 1 177 ? 24.585 -5.980 -37.524 1.00 85.50 177 THR A N 1
ATOM 1407 C CA . THR A 1 177 ? 24.249 -6.201 -38.932 1.00 85.50 177 THR A CA 1
ATOM 1408 C C . THR A 1 177 ? 25.281 -7.118 -39.601 1.00 85.50 177 THR A C 1
ATOM 1410 O O . THR A 1 177 ? 26.488 -6.931 -39.487 1.00 85.50 177 THR A O 1
ATOM 1413 N N . GLY A 1 178 ? 24.815 -8.114 -40.350 1.00 75.50 178 GLY A N 1
ATOM 1414 C CA . GLY A 1 178 ? 25.630 -9.044 -41.139 1.00 75.50 178 GLY A CA 1
ATOM 1415 C C . GLY A 1 178 ? 25.973 -8.521 -42.538 1.00 75.50 178 GLY A C 1
ATOM 1416 O O . GLY A 1 178 ? 26.081 -9.314 -43.471 1.00 75.50 178 GLY A O 1
ATOM 1417 N N . TRP A 1 179 ? 26.067 -7.201 -42.697 1.00 75.81 179 TRP A N 1
ATOM 1418 C CA . TRP A 1 179 ? 26.385 -6.518 -43.956 1.00 75.81 179 TRP A CA 1
ATOM 1419 C C . TRP A 1 179 ? 27.886 -6.209 -44.062 1.00 75.81 179 TRP A C 1
ATOM 1421 O O . TRP A 1 179 ? 28.625 -6.370 -43.092 1.00 75.81 179 TRP A O 1
ATOM 1431 N N . LEU A 1 180 ? 28.334 -5.720 -45.229 1.00 66.88 180 LEU A N 1
ATOM 1432 C CA . LEU A 1 180 ? 29.717 -5.258 -45.456 1.00 66.88 180 LEU A CA 1
ATOM 1433 C C . LEU A 1 180 ? 30.169 -4.243 -44.394 1.00 66.88 180 LEU A C 1
ATOM 1435 O O . LEU A 1 180 ? 31.288 -4.329 -43.893 1.00 66.88 180 LEU A O 1
ATOM 1439 N N . LYS A 1 181 ? 29.281 -3.316 -44.008 1.00 72.69 181 LYS A N 1
ATOM 1440 C CA . LYS A 1 181 ? 29.483 -2.423 -42.865 1.00 72.69 181 LYS A CA 1
ATOM 1441 C C . LYS A 1 181 ? 28.678 -2.915 -41.665 1.00 72.69 181 LYS A C 1
ATOM 1443 O O . LYS A 1 181 ? 27.447 -2.867 -41.661 1.00 72.69 181 LYS A O 1
ATOM 1448 N N . LYS A 1 182 ? 29.400 -3.359 -40.641 1.00 78.44 182 LYS A N 1
ATOM 1449 C CA . LYS A 1 182 ? 28.834 -3.802 -39.367 1.00 78.44 182 LYS A CA 1
ATOM 1450 C C . LYS A 1 182 ? 28.426 -2.604 -38.526 1.00 78.44 182 LYS A C 1
ATOM 1452 O O . LYS A 1 182 ? 29.219 -1.687 -38.325 1.00 78.44 182 LYS A O 1
ATOM 1457 N N . ILE A 1 183 ? 27.190 -2.628 -38.051 1.00 84.81 183 ILE A N 1
ATOM 1458 C CA . ILE A 1 183 ? 26.629 -1.645 -37.131 1.00 84.81 183 ILE A CA 1
ATOM 1459 C C . ILE A 1 183 ? 26.109 -2.400 -35.921 1.00 84.81 183 ILE A C 1
ATOM 1461 O O . ILE A 1 183 ? 25.383 -3.384 -36.079 1.00 84.81 183 ILE A O 1
ATOM 1465 N N . SER A 1 184 ? 26.458 -1.904 -34.738 1.00 88.00 184 SER A N 1
ATOM 1466 C CA . SER A 1 184 ? 26.002 -2.441 -33.462 1.00 88.00 184 SER A CA 1
ATOM 1467 C C . SER A 1 184 ? 24.938 -1.530 -32.871 1.00 88.00 184 SER A C 1
ATOM 1469 O O . SER A 1 184 ? 25.128 -0.323 -32.740 1.00 88.00 184 SER A O 1
ATOM 1471 N N . PHE A 1 185 ? 23.798 -2.107 -32.523 1.00 91.44 185 PHE A N 1
ATOM 1472 C CA . PHE A 1 185 ? 22.674 -1.381 -31.946 1.00 91.44 185 PHE A CA 1
ATOM 1473 C C . PHE A 1 185 ? 21.874 -2.303 -31.031 1.00 91.44 185 PHE A C 1
ATOM 1475 O O . PHE A 1 185 ? 22.174 -3.486 -30.900 1.00 91.44 185 PHE A O 1
ATOM 1482 N N . GLY A 1 186 ? 20.856 -1.775 -30.371 1.00 93.38 186 GLY A N 1
ATOM 1483 C CA . GLY A 1 186 ? 20.037 -2.553 -29.459 1.00 93.38 186 GLY A CA 1
ATOM 1484 C C . GLY A 1 186 ? 18.771 -1.813 -29.096 1.00 93.38 186 GLY A C 1
ATOM 1485 O O . GLY A 1 186 ? 18.169 -1.134 -29.930 1.00 93.38 186 GLY A O 1
ATOM 1486 N N . VAL A 1 187 ? 18.372 -1.952 -27.837 1.00 94.94 187 VAL A N 1
ATOM 1487 C CA . VAL A 1 187 ? 17.165 -1.323 -27.308 1.00 94.94 187 VAL A CA 1
ATOM 1488 C C . VAL A 1 187 ? 17.536 -0.318 -26.227 1.00 94.94 187 VAL A C 1
ATOM 1490 O O . VAL A 1 187 ? 18.233 -0.640 -25.262 1.00 94.94 187 VAL A O 1
ATOM 1493 N N . LYS A 1 188 ? 17.032 0.903 -26.391 1.00 94.69 188 LYS A N 1
ATOM 1494 C CA . LYS A 1 188 ? 17.048 1.961 -25.386 1.00 94.69 188 LYS A CA 1
ATOM 1495 C C . LYS A 1 188 ? 15.715 1.941 -24.629 1.00 94.69 188 LYS A C 1
ATOM 1497 O O . LYS A 1 188 ? 14.675 1.981 -25.289 1.00 94.69 188 LYS A O 1
ATOM 1502 N N . PRO A 1 189 ? 15.710 1.899 -23.287 1.00 94.94 189 PRO A N 1
ATOM 1503 C CA . PRO A 1 189 ? 14.471 1.842 -22.519 1.00 94.94 189 PRO A CA 1
ATOM 1504 C C . PRO A 1 189 ? 13.670 3.144 -22.650 1.00 94.94 189 PRO A C 1
ATOM 1506 O O . PRO A 1 189 ? 14.245 4.231 -22.738 1.00 94.94 189 PRO A O 1
ATOM 1509 N N . ILE A 1 190 ? 12.341 3.024 -22.625 1.00 94.12 190 ILE A N 1
ATOM 1510 C CA . ILE A 1 190 ? 11.402 4.147 -22.508 1.00 94.12 190 ILE A CA 1
ATOM 1511 C C . ILE A 1 190 ? 10.549 3.885 -21.274 1.00 94.12 190 ILE A C 1
ATOM 1513 O O . ILE A 1 190 ? 9.977 2.809 -21.140 1.00 94.12 190 ILE A O 1
ATOM 1517 N N . LEU A 1 191 ? 10.481 4.863 -20.377 1.00 95.50 191 LEU A N 1
ATOM 1518 C CA . LEU A 1 191 ? 9.907 4.683 -19.043 1.00 95.50 191 LEU A CA 1
ATOM 1519 C C . LEU A 1 191 ? 8.972 5.812 -18.598 1.00 95.50 191 LEU A C 1
ATOM 1521 O O . LEU A 1 191 ? 8.253 5.627 -17.625 1.00 95.50 191 LEU A O 1
ATOM 1525 N N . PHE A 1 192 ? 8.950 6.949 -19.301 1.00 95.94 192 PHE A N 1
ATOM 1526 C CA . PHE A 1 192 ? 8.111 8.090 -18.934 1.00 95.94 192 PHE A CA 1
ATOM 1527 C C . PHE A 1 192 ? 6.646 7.871 -19.315 1.00 95.94 192 PHE A C 1
ATOM 1529 O O . PHE A 1 192 ? 6.329 7.574 -20.466 1.00 95.94 192 PHE A O 1
ATOM 1536 N N . ASN A 1 193 ? 5.755 8.078 -18.350 1.00 97.31 193 ASN A N 1
ATOM 1537 C CA . ASN A 1 193 ? 4.310 8.067 -18.504 1.00 97.31 193 ASN A CA 1
ATOM 1538 C C . ASN A 1 193 ? 3.750 9.381 -17.956 1.00 97.31 193 ASN A C 1
ATOM 1540 O O . ASN A 1 193 ? 4.083 9.782 -16.842 1.00 97.31 193 ASN A O 1
ATOM 1544 N N . ASN A 1 194 ? 2.858 10.022 -18.714 1.00 96.88 194 ASN A N 1
ATOM 1545 C CA . ASN A 1 194 ? 2.148 11.217 -18.260 1.00 96.88 194 ASN A CA 1
ATOM 1546 C C . ASN A 1 194 ? 0.996 10.829 -17.318 1.00 96.88 194 ASN A C 1
ATOM 1548 O O . ASN A 1 194 ? -0.165 10.795 -17.718 1.00 96.88 194 ASN A O 1
ATOM 1552 N N . ILE A 1 195 ? 1.360 10.440 -16.102 1.00 97.06 195 ILE A N 1
ATOM 1553 C CA . ILE A 1 195 ? 0.486 9.953 -15.035 1.00 97.06 195 ILE A CA 1
ATOM 1554 C C . ILE A 1 195 ? 0.934 10.648 -13.750 1.00 97.06 195 ILE A C 1
ATOM 1556 O O . ILE A 1 195 ? 2.134 10.716 -13.476 1.00 97.06 195 ILE A O 1
ATOM 1560 N N . GLU A 1 196 ? -0.014 11.132 -12.956 1.00 97.00 196 GLU A N 1
ATOM 1561 C CA . GLU A 1 196 ? 0.239 11.654 -11.611 1.00 97.00 196 GLU A CA 1
ATOM 1562 C C . GLU A 1 196 ? -0.250 10.647 -10.570 1.00 97.00 196 GLU A C 1
ATOM 1564 O O . GLU A 1 196 ? -1.376 10.155 -10.653 1.00 97.00 196 GLU A O 1
ATOM 1569 N N . ILE A 1 197 ? 0.615 10.314 -9.610 1.00 97.12 197 ILE A N 1
ATOM 1570 C CA . ILE A 1 197 ? 0.279 9.435 -8.488 1.00 97.12 197 ILE A CA 1
ATOM 1571 C C . ILE A 1 197 ? -0.347 10.269 -7.369 1.00 97.12 197 ILE A C 1
ATOM 1573 O O . ILE A 1 197 ? 0.290 11.203 -6.875 1.00 97.12 197 ILE A O 1
ATOM 1577 N N . ASP A 1 198 ? -1.547 9.885 -6.928 1.00 96.75 198 ASP A N 1
ATOM 1578 C CA . ASP A 1 198 ? -2.124 10.336 -5.661 1.00 96.75 198 ASP A CA 1
ATOM 1579 C C . ASP A 1 198 ? -1.455 9.575 -4.503 1.00 96.75 198 ASP A C 1
ATOM 1581 O O . ASP A 1 198 ? -1.728 8.397 -4.245 1.00 96.75 198 ASP A O 1
ATOM 1585 N N . PHE A 1 199 ? -0.527 10.246 -3.820 1.00 95.31 199 PHE A N 1
ATOM 1586 C CA . PHE A 1 199 ? 0.204 9.658 -2.699 1.00 95.31 199 PHE A CA 1
ATOM 1587 C C . PHE A 1 199 ? -0.656 9.488 -1.441 1.00 95.31 199 PHE A C 1
ATOM 1589 O O . PHE A 1 199 ? -0.391 8.577 -0.655 1.00 95.31 199 PHE A O 1
ATOM 1596 N N . ASP A 1 200 ? -1.711 10.286 -1.260 1.00 93.50 200 ASP A N 1
ATOM 1597 C CA . ASP A 1 200 ? -2.631 10.120 -0.135 1.00 93.50 200 ASP A CA 1
ATOM 1598 C C . ASP A 1 200 ? -3.470 8.847 -0.296 1.00 93.50 200 ASP A C 1
ATOM 1600 O O . ASP A 1 200 ? -3.668 8.106 0.675 1.00 93.50 200 ASP A O 1
ATOM 1604 N N . GLU A 1 201 ? -3.941 8.563 -1.513 1.00 94.88 201 GLU A N 1
ATOM 1605 C CA . GLU A 1 201 ? -4.629 7.312 -1.835 1.00 94.88 201 GLU A CA 1
ATOM 1606 C C . GLU A 1 201 ? -3.674 6.112 -1.749 1.00 94.88 201 GLU A C 1
ATOM 1608 O O . GLU A 1 201 ? -4.019 5.090 -1.141 1.00 94.88 201 GLU A O 1
ATOM 1613 N N . LEU A 1 202 ? -2.456 6.241 -2.291 1.00 95.62 202 LEU A N 1
ATOM 1614 C CA . LEU A 1 202 ? -1.433 5.197 -2.215 1.00 95.62 202 LEU A CA 1
ATOM 1615 C C . LEU A 1 202 ? -1.135 4.825 -0.758 1.00 95.62 202 LEU A C 1
ATOM 1617 O O . LEU A 1 202 ? -1.187 3.647 -0.408 1.00 95.62 202 LEU A O 1
ATOM 1621 N N . GLU A 1 203 ? -0.894 5.803 0.118 1.00 94.88 203 GLU A N 1
ATOM 1622 C CA . GLU A 1 203 ? -0.636 5.553 1.540 1.00 94.88 203 GLU A CA 1
ATOM 1623 C C . GLU A 1 203 ? -1.780 4.804 2.229 1.00 94.88 203 GLU A C 1
ATOM 1625 O O . GLU A 1 203 ? -1.529 3.904 3.034 1.00 94.88 203 GLU A O 1
ATOM 1630 N N . ARG A 1 204 ? -3.040 5.123 1.900 1.00 94.69 204 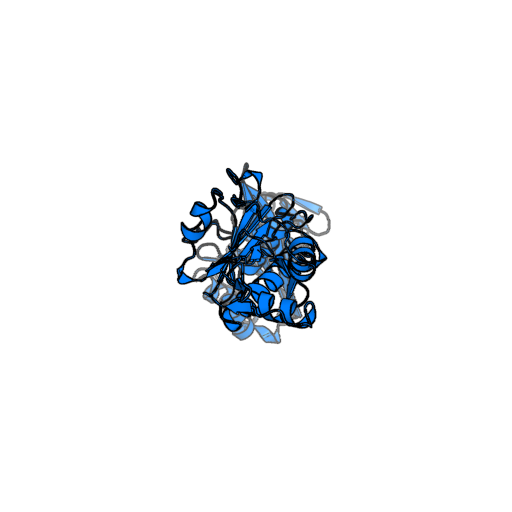ARG A N 1
ATOM 1631 C CA . ARG A 1 204 ? -4.204 4.399 2.438 1.00 94.69 204 ARG A CA 1
ATOM 1632 C C . ARG A 1 204 ? -4.231 2.944 1.974 1.00 94.69 204 ARG A C 1
ATOM 1634 O O . ARG A 1 204 ? -4.519 2.065 2.786 1.00 94.69 204 ARG A O 1
ATOM 1641 N N . LYS A 1 205 ? -3.914 2.673 0.702 1.00 94.88 205 LYS A N 1
ATOM 1642 C CA . LYS A 1 205 ? -3.825 1.302 0.167 1.00 94.88 205 LYS A CA 1
ATOM 1643 C C . LYS A 1 205 ? -2.695 0.517 0.830 1.00 94.88 205 LYS A C 1
ATOM 1645 O O . LYS A 1 205 ? -2.912 -0.616 1.257 1.00 94.88 205 LYS A O 1
ATOM 1650 N N . LEU A 1 206 ? -1.526 1.136 1.000 1.00 95.31 206 LEU A N 1
ATOM 1651 C CA . LEU A 1 206 ? -0.392 0.528 1.702 1.00 95.31 206 LEU A CA 1
ATOM 1652 C C . LEU A 1 206 ? -0.733 0.213 3.163 1.00 95.31 206 LEU A C 1
ATOM 1654 O O . LEU A 1 206 ? -0.476 -0.901 3.623 1.00 95.31 206 LEU A O 1
ATOM 1658 N N . ALA A 1 207 ? -1.395 1.140 3.861 1.00 95.25 207 ALA A N 1
ATOM 1659 C CA . ALA A 1 207 ? -1.903 0.918 5.212 1.00 95.25 207 ALA A CA 1
ATOM 1660 C C . ALA A 1 207 ? -2.897 -0.238 5.279 1.00 95.25 207 ALA A C 1
ATOM 1662 O O . ALA A 1 207 ? -2.798 -1.088 6.163 1.00 95.25 207 ALA A O 1
ATOM 1663 N N . HIS A 1 208 ? -3.821 -0.315 4.323 1.00 93.94 208 HIS A N 1
ATOM 1664 C CA . HIS A 1 208 ? -4.792 -1.398 4.263 1.00 93.94 208 HIS A CA 1
ATOM 1665 C C . HIS A 1 208 ? -4.139 -2.771 4.058 1.00 93.94 208 HIS A C 1
ATOM 1667 O O . HIS A 1 208 ? -4.558 -3.736 4.698 1.00 93.94 208 HIS A O 1
ATOM 1673 N N . MET A 1 209 ? -3.105 -2.852 3.213 1.00 92.19 209 MET A N 1
ATOM 1674 C CA . MET A 1 209 ? -2.360 -4.088 2.955 1.00 92.19 209 MET A CA 1
ATOM 1675 C C . MET A 1 209 ? -1.478 -4.521 4.130 1.00 92.19 209 MET A C 1
ATOM 1677 O O . MET A 1 209 ? -1.354 -5.722 4.394 1.00 92.19 209 MET A O 1
ATOM 1681 N N . LYS A 1 210 ? -0.826 -3.560 4.795 1.00 93.12 210 LYS A N 1
ATOM 1682 C CA . LYS A 1 210 ? 0.123 -3.822 5.881 1.00 93.12 210 LYS A CA 1
ATOM 1683 C C . LYS A 1 210 ? -0.578 -4.101 7.205 1.00 93.12 210 LYS A C 1
ATOM 1685 O O . LYS A 1 210 ? -0.183 -5.011 7.932 1.00 93.12 210 LYS A O 1
ATOM 1690 N N . ILE A 1 211 ? -1.606 -3.325 7.539 1.00 94.56 211 ILE A N 1
ATOM 1691 C CA . ILE A 1 211 ? -2.340 -3.490 8.791 1.00 94.56 211 ILE A CA 1
ATOM 1692 C C . ILE A 1 211 ? -3.378 -4.600 8.599 1.00 94.56 211 ILE A C 1
ATOM 1694 O O . ILE A 1 211 ? -4.434 -4.398 7.997 1.00 94.56 211 ILE A O 1
ATOM 1698 N N . ARG A 1 212 ? -3.068 -5.790 9.116 1.00 93.88 212 ARG A N 1
ATOM 1699 C CA . ARG A 1 212 ? -3.913 -6.987 9.012 1.00 93.88 212 ARG A CA 1
ATOM 1700 C C . ARG A 1 212 ? -4.464 -7.412 10.367 1.00 93.88 212 ARG A C 1
ATOM 1702 O O . ARG A 1 212 ? -3.860 -7.121 11.399 1.00 93.88 212 ARG A O 1
ATOM 1709 N N . PHE A 1 213 ? -5.597 -8.108 10.325 1.00 95.69 213 PHE A N 1
ATOM 1710 C CA . PHE A 1 213 ? -6.279 -8.688 11.486 1.00 95.69 213 PHE A CA 1
ATOM 1711 C C . PHE A 1 213 ? -6.609 -10.174 11.272 1.00 95.69 213 PHE A C 1
ATOM 1713 O O . PHE A 1 213 ? -7.481 -10.715 11.944 1.00 95.69 213 PHE A O 1
ATOM 1720 N N . ASP A 1 214 ? -5.965 -10.831 10.300 1.00 95.25 214 ASP A N 1
ATOM 1721 C CA . ASP A 1 214 ? -6.335 -12.180 9.847 1.00 95.25 214 ASP A CA 1
ATOM 1722 C C . ASP A 1 214 ? -6.314 -13.204 10.994 1.00 95.25 214 ASP A C 1
ATOM 1724 O O . ASP A 1 214 ? -7.228 -14.021 11.138 1.00 95.25 214 ASP A O 1
ATOM 1728 N N . GLU A 1 215 ? -5.294 -13.133 11.855 1.00 95.19 215 GLU A N 1
ATOM 1729 C CA . GLU A 1 215 ? -5.155 -14.020 13.011 1.00 95.19 215 GLU A CA 1
ATOM 1730 C C . GLU A 1 215 ? -6.240 -13.772 14.063 1.00 95.19 215 GLU A C 1
ATOM 1732 O O . GLU A 1 215 ? -6.838 -14.719 14.581 1.00 95.19 215 GLU A O 1
ATOM 1737 N N . GLU A 1 216 ? -6.503 -12.506 14.392 1.00 96.75 216 GLU A N 1
ATOM 1738 C CA . GLU A 1 216 ? -7.517 -12.116 15.366 1.00 96.75 216 GLU A CA 1
ATOM 1739 C C . GLU A 1 216 ? -8.922 -12.464 14.873 1.00 96.75 216 GLU A C 1
ATOM 1741 O O . GLU A 1 216 ? -9.698 -13.072 15.610 1.00 96.75 216 GLU A O 1
ATOM 1746 N N . ILE A 1 217 ? -9.230 -12.163 13.609 1.00 96.81 217 ILE A N 1
ATOM 1747 C CA . ILE A 1 217 ? -10.506 -12.503 12.971 1.00 96.81 217 ILE A CA 1
ATOM 1748 C C . ILE A 1 217 ? -10.710 -14.020 12.971 1.00 96.81 217 ILE A C 1
ATOM 1750 O O . ILE A 1 217 ? -11.795 -14.488 13.312 1.00 96.81 217 ILE A O 1
ATOM 1754 N N . SER A 1 218 ? -9.678 -14.804 12.643 1.00 96.31 218 SER A N 1
ATOM 1755 C CA . SER A 1 218 ? -9.750 -16.271 12.672 1.00 96.31 218 SER A CA 1
ATOM 1756 C C . SER A 1 218 ? -10.081 -16.805 14.071 1.00 96.31 218 SER A C 1
ATOM 1758 O O . SER A 1 218 ? -10.934 -17.684 14.219 1.00 96.31 218 SER A O 1
ATOM 1760 N N . LYS A 1 219 ? -9.464 -16.242 15.120 1.00 95.69 219 LYS A N 1
ATOM 1761 C CA . LYS A 1 219 ? -9.759 -16.596 16.520 1.00 95.69 219 LYS A CA 1
ATOM 1762 C C . LYS A 1 219 ? -11.191 -16.231 16.914 1.00 95.69 219 LYS A C 1
ATOM 1764 O O . LYS A 1 219 ? -11.858 -17.049 17.541 1.00 95.69 219 LYS A O 1
ATOM 1769 N N . ILE A 1 220 ? -11.670 -15.049 16.520 1.00 95.75 220 ILE A N 1
ATOM 1770 C CA . ILE A 1 220 ? -13.037 -14.591 16.809 1.00 95.75 220 ILE A CA 1
ATOM 1771 C C . ILE A 1 220 ? -14.063 -15.495 16.131 1.00 95.75 220 ILE A C 1
ATOM 1773 O O . ILE A 1 220 ? -14.971 -15.987 16.799 1.00 95.75 220 ILE A O 1
ATOM 1777 N N . LYS A 1 221 ? -13.901 -15.771 14.831 1.00 95.25 221 LYS A N 1
ATOM 1778 C CA . LYS A 1 221 ? -14.819 -16.649 14.093 1.00 95.25 221 LYS A CA 1
ATOM 1779 C C . LYS A 1 221 ? -14.930 -18.015 14.765 1.00 95.25 221 LYS A C 1
ATOM 1781 O O . LYS A 1 221 ? -16.028 -18.462 15.056 1.00 95.25 221 LYS A O 1
ATOM 1786 N N . LYS A 1 222 ? -13.816 -18.634 15.165 1.00 94.25 222 LYS A N 1
ATOM 1787 C CA . LYS A 1 222 ? -13.855 -19.924 15.884 1.00 94.25 222 LYS A CA 1
ATOM 1788 C C . LYS A 1 222 ? -14.705 -19.920 17.164 1.00 94.25 222 LYS A C 1
ATOM 1790 O O . LYS A 1 222 ? -15.160 -20.986 17.562 1.00 94.25 222 LYS A O 1
ATOM 1795 N N . MET A 1 223 ? -14.900 -18.771 17.813 1.00 93.12 223 MET A N 1
ATOM 1796 C CA . MET A 1 223 ? -15.663 -18.671 19.063 1.00 93.12 223 MET A CA 1
ATOM 1797 C C . MET A 1 223 ? -17.103 -18.212 18.869 1.00 93.12 223 MET A C 1
ATOM 1799 O O . MET A 1 223 ? -17.979 -18.670 19.598 1.00 93.12 223 MET A O 1
ATOM 1803 N N . ILE A 1 224 ? -17.342 -17.278 17.944 1.00 95.00 224 ILE A N 1
ATOM 1804 C CA . ILE A 1 224 ? -18.626 -16.576 17.848 1.00 95.00 224 ILE A CA 1
ATOM 1805 C C . ILE A 1 224 ? -19.204 -16.485 16.430 1.00 95.00 224 ILE A C 1
ATOM 1807 O O . ILE A 1 224 ? -20.126 -15.701 16.244 1.00 95.00 224 ILE A O 1
ATOM 1811 N N . ASP A 1 225 ? -18.731 -17.266 15.445 1.00 95.25 225 ASP A N 1
ATOM 1812 C CA . ASP A 1 225 ? -19.197 -17.177 14.039 1.00 95.25 225 ASP A CA 1
ATOM 1813 C C . ASP A 1 225 ? -20.727 -17.176 13.913 1.00 95.25 225 ASP A C 1
ATOM 1815 O O . ASP A 1 225 ? -21.298 -16.328 13.236 1.00 95.25 225 ASP A O 1
ATOM 1819 N N . ALA A 1 226 ? -21.396 -18.067 14.654 1.00 95.06 226 ALA A N 1
ATOM 1820 C CA . ALA A 1 226 ? -22.852 -18.219 14.644 1.00 95.06 226 ALA A CA 1
ATOM 1821 C C . ALA A 1 226 ? -23.622 -16.978 15.137 1.00 95.06 226 ALA A C 1
ATOM 1823 O O . ALA A 1 226 ? -24.830 -16.885 14.927 1.00 95.06 226 ALA A O 1
ATOM 1824 N N . PHE A 1 227 ? -22.945 -16.045 15.807 1.00 96.19 227 PHE A N 1
ATOM 1825 C CA . PHE A 1 227 ? -23.530 -14.816 16.338 1.00 96.19 227 PHE A CA 1
ATOM 1826 C C . PHE A 1 227 ? -23.217 -13.585 15.482 1.00 96.19 227 PHE A C 1
ATOM 1828 O O . PHE A 1 227 ? -23.794 -12.527 15.732 1.00 96.19 227 PHE A O 1
ATOM 1835 N N . ILE A 1 228 ? -22.305 -13.691 14.508 1.00 96.62 228 ILE A N 1
ATOM 1836 C CA . ILE A 1 228 ? -21.864 -12.566 13.675 1.00 96.62 228 ILE A CA 1
ATOM 1837 C C . ILE A 1 228 ? -22.927 -12.268 12.615 1.00 96.62 228 ILE A C 1
ATOM 1839 O O . ILE A 1 228 ? -23.264 -13.118 11.797 1.00 96.62 228 ILE A O 1
ATOM 1843 N N . SER A 1 229 ? -23.412 -11.028 12.589 1.00 96.19 229 SER A N 1
ATOM 1844 C CA . SER A 1 229 ? -24.313 -10.533 11.544 1.00 96.19 229 SER A CA 1
ATOM 1845 C C . SER A 1 229 ? -23.578 -9.765 10.453 1.00 96.19 229 SER A C 1
ATOM 1847 O O . SER A 1 229 ? -23.972 -9.813 9.290 1.00 96.19 229 SER A O 1
ATOM 1849 N N . SER A 1 230 ? -22.531 -9.019 10.811 1.00 96.81 230 SER A N 1
ATOM 1850 C CA . SER A 1 230 ? -21.777 -8.210 9.856 1.00 96.81 230 SER A CA 1
ATOM 1851 C C . SER A 1 230 ? -20.318 -8.063 10.285 1.00 96.81 230 SER A C 1
ATOM 1853 O O . SER A 1 230 ? -19.976 -8.147 11.465 1.00 96.81 230 SER A O 1
ATOM 1855 N N . MET A 1 231 ? -19.443 -7.848 9.305 1.00 96.94 231 MET A N 1
ATOM 1856 C CA . MET A 1 231 ? -18.038 -7.525 9.520 1.00 96.94 231 MET A CA 1
ATOM 1857 C C . MET A 1 231 ? -17.633 -6.453 8.517 1.00 96.94 231 MET A C 1
ATOM 1859 O O . MET A 1 231 ? -17.879 -6.599 7.320 1.00 96.94 231 MET A O 1
ATOM 1863 N N . SER A 1 232 ? -17.024 -5.372 8.995 1.00 96.06 232 SER A N 1
ATOM 1864 C CA . SER A 1 232 ? -16.558 -4.279 8.145 1.00 96.06 232 SER A CA 1
ATOM 1865 C C . SER A 1 232 ? -15.179 -3.800 8.570 1.00 96.06 232 SER A C 1
ATOM 1867 O O . SER A 1 232 ? -14.885 -3.672 9.757 1.00 96.06 232 SER A O 1
ATOM 1869 N N . GLU A 1 233 ? -14.325 -3.527 7.587 1.00 95.69 233 GLU A N 1
ATOM 1870 C CA . GLU A 1 233 ? -13.012 -2.930 7.812 1.00 95.69 233 GLU A CA 1
ATOM 1871 C C . GLU A 1 233 ? -13.018 -1.461 7.397 1.00 95.69 233 GLU A C 1
ATOM 1873 O O . GLU A 1 233 ? -13.603 -1.094 6.376 1.00 95.69 233 GLU A O 1
ATOM 1878 N N . ARG A 1 234 ? -12.328 -0.610 8.161 1.00 94.75 234 ARG A N 1
ATOM 1879 C CA . ARG A 1 234 ? -12.212 0.822 7.860 1.00 94.75 234 ARG A CA 1
ATOM 1880 C C . ARG A 1 234 ? -10.808 1.342 8.118 1.00 94.75 234 ARG A C 1
ATOM 1882 O O . ARG A 1 234 ? -10.197 1.027 9.139 1.00 94.75 234 ARG A O 1
ATOM 1889 N N . ILE A 1 235 ? -10.333 2.189 7.208 1.00 95.44 235 ILE A N 1
ATOM 1890 C CA . ILE A 1 235 ? -9.127 3.000 7.382 1.00 95.44 235 ILE A CA 1
ATOM 1891 C C . ILE A 1 235 ? -9.529 4.348 7.972 1.00 95.44 235 ILE A C 1
ATOM 1893 O O . ILE A 1 235 ? -10.439 5.000 7.461 1.00 95.44 235 ILE A O 1
ATOM 1897 N N . ILE A 1 236 ? -8.841 4.769 9.030 1.00 94.56 236 ILE A N 1
ATOM 1898 C CA . ILE A 1 236 ? -9.077 6.048 9.697 1.00 94.56 236 ILE A CA 1
ATOM 1899 C C . ILE A 1 236 ? -7.780 6.849 9.665 1.00 94.56 236 ILE A C 1
ATOM 1901 O O . ILE A 1 236 ? -6.743 6.404 10.156 1.00 94.56 236 ILE A O 1
ATOM 1905 N N . VAL A 1 237 ? -7.850 8.040 9.073 1.00 93.94 237 VAL A N 1
ATOM 1906 C CA . VAL A 1 237 ? -6.731 8.982 8.998 1.00 93.94 237 VAL A CA 1
ATOM 1907 C C . VAL A 1 237 ? -6.924 10.040 10.071 1.00 93.94 237 VAL A C 1
ATOM 1909 O O . VAL A 1 237 ? -7.984 10.658 10.143 1.00 93.94 237 VAL A O 1
ATOM 1912 N N . TYR A 1 238 ? -5.903 10.262 10.890 1.00 92.75 238 TYR A N 1
ATOM 1913 C CA . TYR A 1 238 ? -5.924 11.284 11.931 1.00 92.75 238 TYR A CA 1
ATOM 1914 C C . TYR A 1 238 ? -4.536 11.898 12.124 1.00 92.75 238 TYR A C 1
ATOM 1916 O O . TYR A 1 238 ? -3.554 11.473 11.509 1.00 92.75 238 TYR A O 1
ATOM 1924 N N . ARG A 1 239 ? -4.455 12.943 12.949 1.00 89.31 239 ARG A N 1
ATOM 1925 C CA . ARG A 1 239 ? -3.195 13.612 13.283 1.00 89.31 239 ARG A CA 1
ATOM 1926 C C . ARG A 1 239 ? -2.901 13.498 14.769 1.00 89.31 239 ARG A C 1
ATOM 1928 O O . ARG A 1 239 ? -3.794 13.671 15.592 1.00 89.31 239 ARG A O 1
ATOM 1935 N N . THR A 1 240 ? -1.635 13.271 15.092 1.00 85.19 240 THR A N 1
ATOM 1936 C CA . THR A 1 240 ? -1.097 13.403 16.448 1.00 85.19 240 THR A CA 1
ATOM 1937 C C . THR A 1 240 ? 0.005 14.453 16.396 1.00 85.19 240 THR A C 1
ATOM 1939 O O . THR A 1 240 ? 1.106 14.187 15.912 1.00 85.19 240 THR A O 1
ATOM 1942 N N . GLY A 1 241 ? -0.319 15.679 16.820 1.00 85.31 241 GLY A N 1
ATOM 1943 C CA . GLY A 1 241 ? 0.512 16.852 16.539 1.00 85.31 241 GLY A CA 1
ATOM 1944 C C . GLY A 1 241 ? 0.611 17.098 15.030 1.00 85.31 241 GLY A C 1
ATOM 1945 O O . GLY A 1 241 ? -0.402 17.136 14.334 1.00 85.31 241 GLY A O 1
ATOM 1946 N N . GLU A 1 242 ? 1.833 17.209 14.514 1.00 85.00 242 GLU A N 1
ATOM 1947 C CA . GLU A 1 242 ? 2.098 17.389 13.077 1.00 85.00 242 GLU A CA 1
ATOM 1948 C C . GLU A 1 242 ? 2.119 16.067 12.291 1.00 85.00 242 GLU A C 1
ATOM 1950 O O . GLU A 1 242 ? 2.100 16.062 11.060 1.00 85.00 242 GLU A O 1
ATOM 1955 N N . LYS A 1 243 ? 2.130 14.919 12.981 1.00 87.44 243 LYS A N 1
ATOM 1956 C CA . LYS A 1 243 ? 2.274 13.614 12.335 1.00 87.44 243 LYS A CA 1
ATOM 1957 C C . LYS A 1 243 ? 0.923 13.074 11.865 1.00 87.44 243 LYS A C 1
ATOM 1959 O O . LYS A 1 243 ? 0.021 12.848 12.672 1.00 87.44 243 LYS A O 1
ATOM 1964 N N . LYS A 1 244 ? 0.814 12.791 10.563 1.00 90.31 244 LYS A N 1
ATOM 1965 C CA . LYS A 1 244 ? -0.279 11.999 9.972 1.00 90.31 244 LYS A CA 1
ATOM 1966 C C . LYS A 1 244 ? -0.133 10.531 10.381 1.00 90.31 244 LYS A C 1
ATOM 1968 O O . LYS A 1 244 ? 0.928 9.928 10.192 1.00 90.31 244 LYS A O 1
ATOM 1973 N N . ILE A 1 245 ? -1.204 9.955 10.914 1.00 92.38 245 ILE A N 1
ATOM 1974 C CA . ILE A 1 245 ? -1.309 8.534 11.250 1.00 92.38 245 ILE A CA 1
ATOM 1975 C C . ILE A 1 245 ? -2.475 7.936 10.467 1.00 92.38 245 ILE A C 1
ATOM 1977 O O . ILE A 1 245 ? -3.540 8.545 10.345 1.00 92.38 245 ILE A O 1
ATOM 1981 N N . ILE A 1 246 ? -2.261 6.735 9.935 1.00 95.19 246 ILE A N 1
ATOM 1982 C CA . ILE A 1 246 ? -3.304 5.932 9.308 1.00 95.19 246 ILE A CA 1
ATOM 1983 C C . ILE A 1 246 ? -3.480 4.673 10.149 1.00 95.19 246 ILE A C 1
ATOM 1985 O O . ILE A 1 246 ? -2.612 3.802 10.170 1.00 95.19 246 ILE A O 1
ATOM 1989 N N . GLY A 1 247 ? -4.593 4.604 10.870 1.00 95.62 247 GLY A N 1
ATOM 1990 C CA . GLY A 1 247 ? -4.994 3.413 11.601 1.00 95.62 247 GLY A CA 1
ATOM 1991 C C . GLY A 1 247 ? -6.033 2.608 10.834 1.00 95.62 247 GLY A C 1
ATOM 1992 O O . GLY A 1 247 ? -6.637 3.075 9.862 1.00 95.62 247 GLY A O 1
ATOM 1993 N N . LYS A 1 248 ? -6.244 1.373 11.280 1.00 97.06 248 LYS A N 1
ATOM 1994 C CA . LYS A 1 248 ? -7.258 0.482 10.715 1.00 97.06 248 LYS A CA 1
ATOM 1995 C C . LYS A 1 248 ? -8.106 -0.094 11.831 1.00 97.06 248 LYS A C 1
ATOM 1997 O O . LYS A 1 248 ? -7.612 -0.383 12.923 1.00 97.06 248 LYS A O 1
ATOM 2002 N N . THR A 1 249 ? -9.382 -0.265 11.530 1.00 97.75 249 THR A N 1
ATOM 2003 C CA . THR A 1 249 ? -10.354 -0.877 12.425 1.00 97.75 249 THR A CA 1
ATOM 2004 C C . THR A 1 249 ? -11.103 -1.988 11.712 1.00 97.75 249 THR A C 1
ATOM 2006 O O . THR A 1 249 ? -11.300 -1.919 10.497 1.00 97.75 249 THR A O 1
ATOM 2009 N N . VAL A 1 250 ? -11.510 -2.998 12.473 1.00 98.12 250 VAL A N 1
ATOM 2010 C CA . VAL A 1 250 ? -12.444 -4.036 12.036 1.00 98.12 250 VAL A CA 1
ATOM 2011 C C . VAL A 1 250 ? -13.568 -4.088 13.049 1.00 98.12 250 VAL A C 1
ATOM 2013 O O . VAL A 1 250 ? -13.327 -4.350 14.225 1.00 98.12 250 VAL A O 1
ATOM 2016 N N . ALA A 1 251 ? -14.780 -3.808 12.592 1.00 97.94 251 ALA A N 1
ATOM 2017 C CA . ALA A 1 251 ? -15.993 -3.888 13.382 1.00 97.94 251 ALA A CA 1
ATOM 2018 C C . ALA A 1 251 ? -16.740 -5.172 13.034 1.00 97.94 251 ALA A C 1
ATOM 2020 O O . ALA A 1 251 ? -16.999 -5.444 11.863 1.00 97.94 251 ALA A O 1
ATOM 2021 N N . ILE A 1 252 ? -17.080 -5.946 14.057 1.00 98.25 252 ILE A N 1
ATOM 2022 C CA . ILE A 1 252 ? -17.830 -7.195 13.964 1.00 98.25 252 ILE A CA 1
ATOM 2023 C C . ILE A 1 252 ? -19.105 -6.992 14.772 1.00 98.25 252 ILE A C 1
ATOM 2025 O O . ILE A 1 252 ? -19.050 -6.899 15.997 1.00 98.25 252 ILE A O 1
ATOM 2029 N N . GLU A 1 253 ? -20.238 -6.881 14.091 1.00 97.94 253 GLU A N 1
ATOM 2030 C CA . GLU A 1 253 ? -21.545 -6.731 14.731 1.00 97.94 253 GLU A CA 1
ATOM 2031 C C . GLU A 1 253 ? -22.221 -8.097 14.831 1.00 97.94 253 GLU A C 1
ATOM 2033 O O . GLU A 1 253 ? -22.055 -8.957 13.957 1.00 97.94 253 GLU A O 1
ATOM 2038 N N . GLY A 1 254 ? -23.010 -8.291 15.880 1.00 97.62 254 GLY A N 1
ATOM 2039 C CA . GLY A 1 254 ? -23.743 -9.527 16.068 1.00 97.62 254 GLY A CA 1
ATOM 2040 C C . GLY A 1 254 ? -24.726 -9.476 17.222 1.00 97.62 254 GLY A C 1
ATOM 2041 O O . GLY A 1 254 ? -24.921 -8.441 17.862 1.00 97.62 254 GLY A O 1
ATOM 2042 N N . LYS A 1 255 ? -25.341 -10.627 17.493 1.00 97.25 255 LYS A N 1
ATOM 2043 C CA . LYS A 1 255 ? -26.328 -10.780 18.561 1.00 97.25 255 LYS A CA 1
ATOM 2044 C C . LYS A 1 255 ? -26.134 -12.086 19.316 1.00 97.25 255 LYS A C 1
ATOM 2046 O O . LYS A 1 255 ? -26.069 -13.151 18.709 1.00 97.25 255 LYS A O 1
ATOM 2051 N N . ILE A 1 256 ? -26.096 -12.015 20.646 1.00 95.12 256 ILE A N 1
ATOM 2052 C CA . ILE A 1 256 ? -26.078 -13.191 21.525 1.00 95.12 256 ILE A CA 1
ATOM 2053 C C . ILE A 1 256 ? -27.330 -13.159 22.395 1.00 95.12 256 ILE A C 1
ATOM 2055 O O . ILE A 1 256 ? -27.477 -12.313 23.274 1.00 95.12 256 ILE A O 1
ATOM 2059 N N . SER A 1 257 ? -28.238 -14.113 22.176 1.00 90.75 257 SER A N 1
ATOM 2060 C CA . SER A 1 257 ? -29.556 -14.124 22.826 1.00 90.75 257 SER A CA 1
ATOM 2061 C C . SER A 1 257 ? -30.315 -12.804 22.597 1.00 90.75 257 SER A C 1
ATOM 2063 O O . SER A 1 257 ? -30.690 -12.494 21.469 1.00 90.75 257 SER A O 1
ATOM 2065 N N . ASN A 1 258 ? -30.559 -12.028 23.653 1.00 92.06 258 ASN A N 1
ATOM 2066 C CA . ASN A 1 258 ? -31.264 -10.749 23.628 1.00 92.06 258 ASN A CA 1
ATOM 2067 C C . ASN A 1 258 ? -30.323 -9.531 23.624 1.00 92.06 258 ASN A C 1
ATOM 2069 O O . ASN A 1 258 ? -30.829 -8.417 23.693 1.00 92.06 258 ASN A O 1
ATOM 2073 N N . TYR A 1 259 ? -29.005 -9.738 23.550 1.00 95.12 259 TYR A N 1
ATOM 2074 C CA . TYR A 1 259 ? -28.003 -8.673 23.578 1.00 95.12 259 TYR A CA 1
ATOM 2075 C C . TYR A 1 259 ? -27.421 -8.422 22.194 1.00 95.12 259 TYR A C 1
ATOM 2077 O O . TYR A 1 259 ? -26.923 -9.360 21.561 1.00 95.12 259 TYR A O 1
ATOM 2085 N N . ASP A 1 260 ? -27.428 -7.164 21.765 1.00 97.19 260 ASP A N 1
ATOM 2086 C CA . ASP A 1 260 ? -26.683 -6.743 20.586 1.00 97.19 260 ASP A CA 1
ATOM 2087 C C . ASP A 1 260 ? -25.238 -6.439 21.002 1.00 97.19 260 ASP A C 1
ATOM 2089 O O . ASP A 1 260 ? -24.966 -5.964 22.112 1.00 97.19 260 ASP A O 1
ATOM 2093 N N . PHE A 1 261 ? -24.280 -6.753 20.131 1.00 97.69 261 PHE A N 1
ATOM 2094 C CA . PHE A 1 261 ? -22.880 -6.451 20.390 1.00 97.69 261 PHE A CA 1
ATOM 2095 C C . PHE A 1 261 ? -22.155 -5.905 19.166 1.00 97.69 261 PHE A C 1
ATOM 2097 O O . PHE A 1 261 ? -22.476 -6.214 18.017 1.00 97.69 261 PHE A O 1
ATOM 2104 N N . ILE A 1 262 ? -21.105 -5.137 19.446 1.00 98.19 262 ILE A N 1
ATOM 2105 C CA . ILE A 1 262 ? -20.062 -4.796 18.483 1.00 98.19 262 ILE A CA 1
ATOM 2106 C C . ILE A 1 262 ? -18.699 -5.128 19.081 1.00 98.19 262 ILE A C 1
ATOM 2108 O O . ILE A 1 262 ? -18.362 -4.679 20.176 1.00 98.19 262 ILE A O 1
ATOM 2112 N N . LEU A 1 263 ? -17.905 -5.913 18.361 1.00 98.25 263 LEU A N 1
ATOM 2113 C CA . LEU A 1 263 ? -16.497 -6.141 18.650 1.00 98.25 263 LEU A CA 1
ATOM 2114 C C . LEU A 1 263 ? -15.668 -5.306 17.677 1.00 98.25 263 LEU A C 1
ATOM 2116 O O . LEU A 1 263 ? -15.717 -5.513 16.468 1.00 98.25 263 LEU A O 1
ATOM 2120 N N . LEU A 1 264 ? -14.912 -4.354 18.210 1.00 98.44 264 LEU A N 1
ATOM 2121 C CA . LEU A 1 264 ? -14.022 -3.491 17.454 1.00 98.44 264 LEU A CA 1
ATOM 2122 C C . LEU A 1 264 ? -12.566 -3.882 17.719 1.00 98.44 264 LEU A C 1
ATOM 2124 O O . LEU A 1 264 ? -12.065 -3.757 18.838 1.00 98.44 264 LEU A O 1
ATOM 2128 N N . LEU A 1 265 ? -11.880 -4.328 16.670 1.00 98.25 265 LEU A N 1
ATOM 2129 C CA . LEU A 1 265 ? -10.428 -4.452 16.632 1.00 98.25 265 LEU A CA 1
ATOM 2130 C C . LEU A 1 265 ? -9.834 -3.178 16.048 1.00 98.25 265 LEU A C 1
ATOM 2132 O O . LEU A 1 265 ? -10.348 -2.631 15.074 1.00 98.25 265 LEU A O 1
ATOM 2136 N N . THR A 1 266 ? -8.732 -2.716 16.620 1.00 97.62 266 THR A N 1
ATOM 2137 C CA . THR A 1 266 ? -8.066 -1.485 16.203 1.00 97.62 266 THR A CA 1
ATOM 2138 C C . THR A 1 266 ? -6.555 -1.667 16.206 1.00 97.62 266 THR A C 1
ATOM 2140 O O . THR A 1 266 ? -5.996 -2.272 17.117 1.00 97.62 266 THR A O 1
ATOM 2143 N N . ARG A 1 267 ? -5.873 -1.127 15.197 1.00 96.94 267 ARG A N 1
ATOM 2144 C CA . ARG A 1 267 ? -4.408 -1.042 15.151 1.00 96.94 267 ARG A CA 1
ATOM 2145 C C . ARG A 1 267 ? -4.005 0.375 14.797 1.00 96.94 267 ARG A C 1
ATOM 2147 O O . ARG A 1 267 ? -4.597 0.973 13.899 1.00 96.94 267 ARG A O 1
ATOM 2154 N N . LEU A 1 268 ? -3.003 0.894 15.510 1.00 94.19 268 LEU A N 1
ATOM 2155 C CA . LEU A 1 268 ? -2.557 2.291 15.399 1.00 94.19 268 LEU A CA 1
ATOM 2156 C C . LEU A 1 268 ? -3.690 3.302 15.656 1.00 94.19 268 LEU A C 1
ATOM 2158 O O . LEU A 1 268 ? -3.754 4.329 15.000 1.00 94.19 268 LEU A O 1
ATOM 2162 N N . MET A 1 269 ? -4.596 2.995 16.591 1.00 95.00 269 MET A N 1
ATOM 2163 C CA . MET A 1 269 ? -5.705 3.884 16.977 1.00 95.00 269 MET A CA 1
ATOM 2164 C C . MET A 1 269 ? -5.642 4.323 18.442 1.00 95.00 269 MET A C 1
ATOM 2166 O O . MET A 1 269 ? -6.461 5.126 18.870 1.00 95.00 269 MET A O 1
ATOM 2170 N N . ARG A 1 270 ? -4.679 3.826 19.230 1.00 92.75 270 ARG A N 1
ATOM 2171 C CA . ARG A 1 270 ? -4.593 4.117 20.672 1.00 92.75 270 ARG A CA 1
ATOM 2172 C C . ARG A 1 270 ? -4.516 5.618 20.957 1.00 92.75 270 ARG A C 1
ATOM 2174 O O . ARG A 1 270 ? -5.152 6.089 21.890 1.00 92.75 270 ARG A O 1
ATOM 2181 N N . ASP A 1 271 ? -3.767 6.353 20.138 1.00 93.06 271 ASP A N 1
ATOM 2182 C CA . ASP A 1 271 ? -3.580 7.802 20.264 1.00 93.06 271 ASP A CA 1
ATOM 2183 C C . ASP A 1 271 ? -4.516 8.620 19.362 1.00 93.06 271 ASP A C 1
ATOM 2185 O O . ASP A 1 271 ? -4.268 9.801 19.131 1.00 93.06 271 ASP A O 1
ATOM 2189 N N . PHE A 1 272 ? -5.577 8.008 18.828 1.00 94.31 272 PHE A N 1
ATOM 2190 C CA . PHE A 1 272 ? -6.606 8.728 18.081 1.00 94.31 272 PHE A CA 1
ATOM 2191 C C . PHE A 1 272 ? -7.250 9.775 18.987 1.00 94.31 272 PHE A C 1
ATOM 2193 O O . PHE A 1 272 ? -7.920 9.409 19.941 1.00 94.31 272 PHE A O 1
ATOM 2200 N N . SER A 1 273 ? -7.018 11.057 18.700 1.00 92.56 273 SER A N 1
ATOM 2201 C CA . SER A 1 273 ? -7.422 12.205 19.524 1.00 92.56 273 SER A CA 1
ATOM 2202 C C . SER A 1 273 ? -8.350 13.155 18.763 1.00 92.56 273 SER A C 1
ATOM 2204 O O . SER A 1 273 ? -8.201 14.373 18.819 1.00 92.56 273 SER A O 1
ATOM 2206 N N . SER A 1 274 ? -9.236 12.591 17.949 1.00 93.06 274 SER A N 1
ATOM 2207 C CA . SER A 1 274 ? -10.248 13.324 17.186 1.00 93.06 274 SER A CA 1
ATOM 2208 C C . SER A 1 274 ? -11.640 12.807 17.556 1.00 93.06 274 SER A C 1
ATOM 2210 O O . SER A 1 274 ? -11.737 11.733 18.161 1.00 93.06 274 SER A O 1
ATOM 2212 N N . PRO A 1 275 ? -12.722 13.514 17.180 1.00 94.88 275 PRO A N 1
ATOM 2213 C CA . PRO A 1 275 ? -14.065 13.063 17.503 1.00 94.88 275 PRO A CA 1
ATOM 2214 C C . PRO A 1 275 ? -14.356 11.685 16.901 1.00 94.88 275 PRO A C 1
ATOM 2216 O O . PRO A 1 275 ? -14.263 11.481 15.687 1.00 94.88 275 PRO A O 1
ATOM 2219 N N . ALA A 1 276 ? -14.751 10.731 17.743 1.00 95.94 276 ALA A N 1
ATOM 2220 C CA . ALA A 1 276 ? -15.287 9.442 17.328 1.00 95.94 276 ALA A CA 1
ATOM 2221 C C . ALA A 1 276 ? -16.724 9.636 16.812 1.00 95.94 276 ALA A C 1
ATOM 2223 O O . ALA A 1 276 ? -17.706 9.386 17.510 1.00 95.94 276 ALA A O 1
ATOM 2224 N N . CYS A 1 277 ? -16.827 10.149 15.589 1.00 94.50 277 CYS A N 1
ATOM 2225 C CA . CYS A 1 277 ? -18.067 10.466 14.881 1.00 94.50 277 CYS A CA 1
ATOM 2226 C C . CYS A 1 277 ? -18.003 9.918 13.448 1.00 94.50 277 CYS A C 1
ATOM 2228 O O . CYS A 1 277 ? -18.164 10.651 12.476 1.00 94.50 277 CYS A O 1
ATOM 2230 N N . ILE A 1 278 ? -17.658 8.637 13.320 1.00 92.06 278 ILE A N 1
ATOM 2231 C CA . ILE A 1 278 ? -17.264 8.010 12.048 1.00 92.06 278 ILE A CA 1
ATOM 2232 C C . ILE A 1 278 ? -18.375 7.117 11.496 1.00 92.06 278 ILE A C 1
ATOM 2234 O O . ILE A 1 278 ? -18.520 6.981 10.280 1.00 92.06 278 ILE A O 1
ATOM 2238 N N . ASP A 1 279 ? -19.135 6.480 12.381 1.00 93.50 279 ASP A N 1
ATOM 2239 C CA . ASP A 1 279 ? -20.164 5.514 12.012 1.00 93.50 279 ASP A CA 1
ATOM 2240 C C . ASP A 1 279 ? -21.331 5.568 13.016 1.00 93.50 279 ASP A C 1
ATOM 2242 O O . ASP A 1 279 ? -21.570 6.598 13.651 1.00 93.50 279 ASP A O 1
ATOM 2246 N N . LYS A 1 280 ? -22.075 4.471 13.159 1.00 94.31 280 LYS A N 1
ATOM 2247 C CA . LYS A 1 280 ? -23.145 4.303 14.145 1.00 94.31 280 LYS A CA 1
ATOM 2248 C C . LYS A 1 280 ? -22.652 4.480 15.585 1.00 94.31 280 LYS A C 1
ATOM 2250 O O . LYS A 1 280 ? -21.490 4.232 15.909 1.00 94.31 280 LYS A O 1
ATOM 2255 N N . ASP A 1 281 ? -23.596 4.807 16.466 1.00 96.00 281 ASP A N 1
ATOM 2256 C CA . ASP A 1 281 ? -23.383 5.042 17.899 1.00 96.00 281 ASP A CA 1
ATOM 2257 C C . ASP A 1 281 ? -22.494 3.973 18.561 1.00 96.00 281 ASP A C 1
ATOM 2259 O O . ASP A 1 281 ? -21.511 4.313 19.213 1.00 96.00 281 ASP A O 1
ATOM 2263 N N . ALA A 1 282 ? -22.773 2.683 18.347 1.00 96.25 282 ALA A N 1
ATOM 2264 C CA . ALA A 1 282 ? -22.013 1.600 18.974 1.00 96.25 282 ALA A CA 1
ATOM 2265 C C . ALA A 1 282 ? -20.539 1.558 18.535 1.00 96.25 282 ALA A C 1
ATOM 2267 O O . ALA A 1 282 ? -19.653 1.381 19.372 1.00 96.25 282 ALA A O 1
ATOM 2268 N N . PHE A 1 283 ? -20.262 1.786 17.247 1.00 97.44 283 PHE A N 1
ATOM 2269 C CA . PHE A 1 283 ? -18.899 1.891 16.723 1.00 97.44 283 PHE A CA 1
ATOM 2270 C C . PHE A 1 283 ? -18.173 3.098 17.311 1.00 97.44 283 PHE A C 1
ATOM 2272 O O . PHE A 1 283 ? -17.041 2.975 17.771 1.00 97.44 283 PHE A O 1
ATOM 2279 N N . ASN A 1 284 ? -18.831 4.257 17.330 1.00 97.25 284 ASN A N 1
ATOM 2280 C CA . ASN A 1 284 ? -18.264 5.490 17.867 1.00 97.25 284 ASN A CA 1
ATOM 2281 C C . ASN A 1 284 ? -17.915 5.346 19.351 1.00 97.25 284 ASN A C 1
ATOM 2283 O O . ASN A 1 284 ? -16.826 5.729 19.773 1.00 97.25 284 ASN A O 1
ATOM 2287 N N . VAL A 1 285 ? -18.810 4.741 20.137 1.00 97.81 285 VAL A N 1
ATOM 2288 C CA . VAL A 1 285 ? -18.567 4.454 21.553 1.00 97.81 285 VAL A CA 1
ATOM 2289 C C . VAL A 1 285 ? -17.424 3.450 21.720 1.00 97.81 285 VAL A C 1
ATOM 2291 O O . VAL A 1 285 ? -16.544 3.681 22.547 1.00 97.81 285 VAL A O 1
ATOM 2294 N N . ALA A 1 286 ? -17.382 2.379 20.921 1.00 97.75 286 ALA A N 1
ATOM 2295 C CA . ALA A 1 286 ? -16.294 1.399 20.951 1.00 97.75 286 ALA A CA 1
ATOM 2296 C C . ALA A 1 286 ? -14.947 2.055 20.653 1.00 97.75 286 ALA A C 1
ATOM 2298 O O . ALA A 1 286 ? -13.997 1.896 21.422 1.00 97.75 286 ALA A O 1
ATOM 2299 N N . LEU A 1 287 ? -14.887 2.858 19.592 1.00 97.75 287 LEU A N 1
ATOM 2300 C CA . LEU A 1 287 ? -13.690 3.585 19.210 1.00 97.75 287 LEU A CA 1
ATOM 2301 C C . LEU A 1 287 ? -13.251 4.552 20.313 1.00 97.75 287 LEU A C 1
ATOM 2303 O O . LEU A 1 287 ? -12.077 4.552 20.678 1.00 97.75 287 LEU A O 1
ATOM 2307 N N . ALA A 1 288 ? -14.172 5.330 20.884 1.00 97.44 288 ALA A N 1
ATOM 2308 C CA . ALA A 1 288 ? -13.855 6.274 21.953 1.00 97.44 288 ALA A CA 1
ATOM 2309 C C . ALA A 1 288 ? -13.317 5.579 23.213 1.00 97.44 288 ALA A C 1
ATOM 2311 O O . ALA A 1 288 ? -12.367 6.056 23.824 1.00 97.44 288 ALA A O 1
ATOM 2312 N N . LEU A 1 289 ? -13.871 4.421 23.586 1.00 96.81 289 LEU A N 1
ATOM 2313 C CA . LEU A 1 289 ? -13.449 3.678 24.780 1.00 96.81 289 LEU A CA 1
ATOM 2314 C C . LEU A 1 289 ? -12.121 2.916 24.613 1.00 96.81 289 LEU A C 1
ATOM 2316 O O . LEU A 1 289 ? -11.495 2.573 25.629 1.00 96.81 289 LEU A O 1
ATOM 2320 N N . VAL A 1 290 ? -11.712 2.632 23.368 1.00 95.81 290 VAL A N 1
ATOM 2321 C CA . VAL A 1 290 ? -10.465 1.919 23.020 1.00 95.81 290 VAL A CA 1
ATOM 2322 C C . VAL A 1 290 ? -9.346 2.848 22.511 1.00 95.81 290 VAL A C 1
ATOM 2324 O O . VAL A 1 290 ? -8.270 2.394 22.123 1.00 95.81 290 VAL A O 1
ATOM 2327 N N . SER A 1 291 ? -9.581 4.160 22.508 1.00 96.06 291 SER A N 1
ATOM 2328 C CA . SER A 1 291 ? -8.624 5.175 22.055 1.00 96.06 291 SER A CA 1
ATOM 2329 C C . SER A 1 291 ? -8.590 6.387 22.991 1.00 96.06 291 SER A C 1
ATOM 2331 O O . SER A 1 291 ? -9.155 6.357 24.084 1.00 96.06 291 SER A O 1
ATOM 2333 N N . LYS A 1 292 ? -7.899 7.454 22.578 1.00 95.19 292 LYS A N 1
ATOM 2334 C CA . LYS A 1 292 ? -7.854 8.755 23.261 1.00 95.19 292 LYS A CA 1
ATOM 2335 C C . LYS A 1 292 ? -8.792 9.780 22.608 1.00 95.19 292 LYS A C 1
ATOM 2337 O O . LYS A 1 292 ? -8.478 10.970 22.624 1.00 95.19 292 LYS A O 1
ATOM 2342 N N . ALA A 1 293 ? -9.893 9.329 21.995 1.00 96.50 293 ALA A N 1
ATOM 2343 C CA . ALA A 1 293 ? -10.823 10.224 21.312 1.00 96.50 293 ALA A CA 1
ATOM 2344 C C . ALA A 1 293 ? -11.274 11.321 22.282 1.00 96.50 293 ALA A C 1
ATOM 2346 O O . ALA A 1 293 ? -11.634 11.028 23.423 1.00 96.50 293 ALA A O 1
ATOM 2347 N N . ASP A 1 294 ? -11.264 12.574 21.845 1.00 95.00 294 ASP A N 1
ATOM 2348 C CA . ASP A 1 294 ? -11.647 13.718 22.678 1.00 95.00 294 ASP A CA 1
ATOM 2349 C C . ASP A 1 294 ? -13.173 13.819 22.828 1.00 95.00 294 ASP A C 1
ATOM 2351 O O . ASP A 1 294 ? -13.692 14.261 23.856 1.00 95.00 294 ASP A O 1
ATOM 2355 N N . LYS A 1 295 ? -13.910 13.367 21.810 1.00 97.00 295 LYS A N 1
ATOM 2356 C CA . LYS A 1 295 ? -15.374 13.380 21.777 1.00 97.00 295 LYS A CA 1
ATOM 2357 C C . LYS A 1 295 ? -15.949 12.126 21.130 1.00 97.00 295 LYS A C 1
ATOM 2359 O O . LYS A 1 295 ? -15.261 11.403 20.415 1.00 97.00 295 LYS A O 1
ATOM 2364 N N . VAL A 1 296 ? -17.245 11.903 21.332 1.00 97.25 296 VAL A N 1
ATOM 2365 C CA . VAL A 1 296 ? -18.014 10.794 20.759 1.00 97.25 296 VAL A CA 1
ATOM 2366 C C . VAL A 1 296 ? -19.388 11.262 20.279 1.00 97.25 296 VAL A C 1
ATOM 2368 O O . VAL A 1 296 ? -20.069 12.020 20.975 1.00 97.25 296 VAL A O 1
ATOM 2371 N N . CYS A 1 297 ? -19.820 10.792 19.107 1.00 96.81 297 CYS A N 1
ATOM 2372 C CA . CYS A 1 297 ? -21.174 11.024 18.607 1.00 96.81 297 CYS A CA 1
ATOM 2373 C C . CYS A 1 297 ? -22.112 9.875 18.978 1.00 96.81 297 CYS A C 1
ATOM 2375 O O . CYS A 1 297 ? -21.867 8.724 18.612 1.00 96.81 297 CYS A O 1
ATOM 2377 N N . VAL A 1 298 ? -23.207 10.211 19.665 1.00 95.19 298 VAL A N 1
ATOM 2378 C CA . VAL A 1 298 ? -24.283 9.287 20.045 1.00 95.19 298 VAL A CA 1
ATOM 2379 C C . VAL A 1 298 ? -25.629 9.946 19.766 1.00 95.19 298 VAL A C 1
ATOM 2381 O O . VAL A 1 298 ? -25.906 11.041 20.259 1.00 95.19 298 VAL A O 1
ATOM 2384 N N . SER A 1 299 ? -26.482 9.285 18.984 1.00 91.50 299 SER A N 1
ATOM 2385 C CA . SER A 1 299 ? -27.816 9.753 18.598 1.00 91.50 299 SER A CA 1
ATOM 2386 C C . SER A 1 299 ? -27.779 11.155 17.980 1.00 91.50 299 SER A C 1
ATOM 2388 O O . SER A 1 299 ? -28.562 12.035 18.349 1.00 91.50 299 SER A O 1
ATOM 2390 N N . ASN A 1 300 ? -26.823 11.364 17.067 1.00 87.50 300 ASN A N 1
ATOM 2391 C CA . ASN A 1 300 ? -26.535 12.635 16.390 1.00 87.50 300 ASN A CA 1
ATOM 2392 C C . ASN A 1 300 ? -26.170 13.800 17.329 1.00 87.50 300 ASN A C 1
ATOM 2394 O O . ASN A 1 300 ? -26.291 14.965 16.951 1.00 87.50 300 ASN A O 1
ATOM 2398 N N . LYS A 1 301 ? -25.731 13.510 18.559 1.00 94.50 301 LYS A N 1
ATOM 2399 C CA . LYS A 1 301 ? -25.203 14.505 19.496 1.00 94.50 301 LYS A CA 1
ATOM 2400 C C . LYS A 1 301 ? -23.760 14.191 19.846 1.00 94.50 301 LYS A C 1
ATOM 2402 O O . LYS A 1 301 ? -23.418 13.044 20.116 1.00 94.50 301 LYS A O 1
ATOM 2407 N N . GLU A 1 302 ? -22.941 15.231 19.880 1.00 96.38 302 GLU A N 1
ATOM 2408 C CA . GLU A 1 302 ? -21.541 15.148 20.277 1.00 96.38 302 GLU A CA 1
ATOM 2409 C C . GLU A 1 302 ? -21.410 15.306 21.798 1.00 96.38 302 GLU A C 1
ATOM 2411 O O . GLU A 1 302 ? -21.966 16.230 22.403 1.00 96.38 302 GLU A O 1
ATOM 2416 N N . TYR A 1 303 ? -20.669 14.397 22.423 1.00 96.56 303 TYR A N 1
ATOM 2417 C CA . TYR A 1 303 ? -20.356 14.426 23.845 1.00 96.56 303 TYR A CA 1
ATOM 2418 C C . TYR A 1 303 ? -18.837 14.385 24.041 1.00 96.56 303 TYR A C 1
ATOM 2420 O O . TYR A 1 303 ? -18.182 13.571 23.398 1.00 96.56 303 TYR A O 1
ATOM 2428 N N . PRO A 1 304 ? -18.269 15.194 24.951 1.00 96.56 304 PRO A N 1
ATOM 2429 C CA . PRO A 1 304 ? -16.893 15.000 25.404 1.00 96.56 304 PRO A CA 1
ATOM 2430 C C . PRO A 1 304 ? -16.713 13.609 26.020 1.00 96.56 304 PRO A C 1
ATOM 2432 O O . PRO A 1 304 ? -17.602 13.144 26.745 1.00 96.56 304 PRO A O 1
ATOM 2435 N N . THR A 1 305 ? -15.583 12.953 25.755 1.00 93.62 305 THR A N 1
ATOM 2436 C CA . THR A 1 305 ? -15.296 11.599 26.263 1.00 93.62 305 THR A CA 1
ATOM 2437 C C . THR A 1 305 ? -15.253 11.568 27.797 1.00 93.62 305 THR A C 1
ATOM 2439 O O . THR A 1 305 ? -15.626 10.578 28.419 1.00 93.62 305 THR A O 1
ATOM 2442 N N . GLU A 1 306 ? -14.944 12.680 28.460 1.00 94.00 306 GLU A N 1
ATOM 2443 C CA . GLU A 1 306 ? -14.980 12.791 29.924 1.00 94.00 306 GLU A CA 1
ATOM 2444 C C . GLU A 1 306 ? -16.397 12.634 30.502 1.00 94.00 306 GLU A C 1
ATOM 2446 O O . GLU A 1 306 ? -16.561 12.377 31.693 1.00 94.00 306 GLU A O 1
ATOM 2451 N N . LYS A 1 307 ? -17.450 12.765 29.678 1.00 94.75 307 LYS A N 1
ATOM 2452 C CA . LYS A 1 307 ? -18.838 12.532 30.109 1.00 94.75 307 LYS A CA 1
ATOM 2453 C C . LYS A 1 307 ? -19.209 11.052 30.197 1.00 94.75 307 LYS A C 1
ATOM 2455 O O . LYS A 1 307 ? -20.323 10.752 30.641 1.00 94.75 307 LYS A O 1
ATOM 2460 N N . PHE A 1 308 ? -18.332 10.133 29.788 1.00 94.94 308 PHE A N 1
ATOM 2461 C CA . PHE A 1 308 ? -18.548 8.711 30.025 1.00 94.94 308 PHE A CA 1
ATOM 2462 C C . PHE A 1 308 ? -18.637 8.435 31.527 1.00 94.94 308 PHE A C 1
ATOM 2464 O O . PHE A 1 308 ? -17.698 8.666 32.283 1.00 94.94 308 PHE A O 1
ATOM 2471 N N . LYS A 1 309 ? -19.766 7.876 31.967 1.00 95.81 309 LYS A N 1
ATOM 2472 C CA . LYS A 1 309 ? -19.874 7.308 33.315 1.00 95.81 309 LYS A CA 1
ATOM 2473 C C . LYS A 1 309 ? -19.388 5.868 33.260 1.00 95.81 309 LYS A C 1
ATOM 2475 O O . LYS A 1 309 ? -20.113 5.015 32.750 1.00 95.81 309 LYS A O 1
ATOM 2480 N N . LEU A 1 310 ? -18.174 5.624 33.748 1.00 95.31 310 LEU A N 1
ATOM 2481 C CA . LEU A 1 310 ? -17.549 4.303 33.777 1.00 95.31 310 LEU A CA 1
ATOM 2482 C C . LEU A 1 310 ? -17.619 3.705 35.185 1.00 95.31 310 LEU A C 1
ATOM 2484 O O . LEU A 1 310 ? -17.341 4.393 36.164 1.00 95.31 310 LEU A O 1
ATOM 2488 N N . GLY A 1 311 ? -17.985 2.429 35.281 1.00 94.06 311 GLY A N 1
ATOM 2489 C CA . GLY A 1 311 ? -17.956 1.665 36.528 1.00 94.06 311 GLY A CA 1
ATOM 2490 C C . GLY A 1 311 ? -17.271 0.324 36.312 1.00 94.06 311 GLY A C 1
ATOM 2491 O O . GLY A 1 311 ? -17.710 -0.452 35.466 1.00 94.06 311 GLY A O 1
ATOM 2492 N N . GLU A 1 312 ? -16.197 0.049 37.046 1.00 92.75 312 GLU A N 1
ATOM 2493 C CA . GLU A 1 312 ? -15.464 -1.212 36.915 1.00 92.75 312 GLU A CA 1
ATOM 2494 C C . GLU A 1 312 ? -16.285 -2.408 37.406 1.00 92.75 312 GLU A C 1
ATOM 2496 O O . GLU A 1 312 ? -17.025 -2.326 38.389 1.00 92.75 312 GLU A O 1
ATOM 2501 N N . MET A 1 313 ? -16.138 -3.534 36.713 1.00 94.00 313 MET A N 1
ATOM 2502 C CA . MET A 1 313 ? -16.744 -4.812 37.071 1.00 94.00 313 MET A CA 1
ATOM 2503 C C . MET A 1 313 ? -15.655 -5.865 37.258 1.00 94.00 313 MET A C 1
ATOM 2505 O O . MET A 1 313 ? -14.716 -5.942 36.469 1.00 94.00 313 MET A O 1
ATOM 2509 N N . LYS A 1 314 ? -15.808 -6.716 38.279 1.00 87.25 314 LYS A N 1
ATOM 2510 C CA . LYS A 1 314 ? -14.897 -7.849 38.509 1.00 87.25 314 LYS A CA 1
ATOM 2511 C C . LYS A 1 314 ? -15.167 -9.033 37.572 1.00 87.25 314 LYS A C 1
ATOM 2513 O O . LYS A 1 314 ? -14.241 -9.768 37.249 1.00 87.25 314 LYS A O 1
ATOM 2518 N N . SER A 1 315 ? -16.415 -9.224 37.151 1.00 88.06 315 SER A N 1
ATOM 2519 C CA . SER A 1 315 ? -16.866 -10.361 36.340 1.00 88.06 315 SER A CA 1
ATOM 2520 C C . SER A 1 315 ? -18.102 -9.995 35.520 1.00 88.06 315 SER A C 1
ATOM 2522 O O . SER A 1 315 ? -18.769 -9.003 35.813 1.00 88.06 315 SER A O 1
ATOM 2524 N N . LEU A 1 316 ? -18.409 -10.801 34.500 1.00 89.56 316 LEU A N 1
ATOM 2525 C CA . LEU A 1 316 ? -19.714 -10.785 33.841 1.00 89.56 316 LEU A CA 1
ATOM 2526 C C . LEU A 1 316 ? -20.671 -11.673 34.633 1.00 89.56 316 LEU A C 1
ATOM 2528 O O . LEU A 1 316 ? -20.336 -12.817 34.927 1.00 89.56 316 LEU A O 1
ATOM 2532 N N . ASP A 1 317 ? -21.849 -11.149 34.957 1.00 86.00 317 ASP A N 1
ATOM 2533 C CA . ASP A 1 317 ? -22.849 -11.908 35.713 1.00 86.00 317 ASP A CA 1
ATOM 2534 C C . ASP A 1 317 ? -23.608 -12.908 34.821 1.00 86.00 317 ASP A C 1
ATOM 2536 O O . ASP A 1 317 ? -24.068 -13.936 35.309 1.00 86.00 317 ASP A O 1
ATOM 2540 N N . ASP A 1 318 ? -23.731 -12.627 33.514 1.00 91.12 318 ASP A N 1
ATOM 2541 C CA . ASP A 1 318 ? -24.405 -13.502 32.546 1.00 91.12 318 ASP A CA 1
ATOM 2542 C C . ASP A 1 318 ? -23.389 -14.382 31.781 1.00 91.12 318 ASP A C 1
ATOM 2544 O O . ASP A 1 318 ? -22.627 -13.864 30.949 1.00 91.12 318 ASP A O 1
ATOM 2548 N N . PRO A 1 319 ? -23.404 -15.717 31.983 1.00 91.25 319 PRO A N 1
ATOM 2549 C CA . PRO A 1 319 ? -22.518 -16.648 31.287 1.00 91.25 319 PRO A CA 1
ATOM 2550 C C . PRO A 1 319 ? -22.654 -16.621 29.762 1.00 91.25 319 PRO A C 1
ATOM 2552 O O . PRO A 1 319 ? -21.705 -16.962 29.056 1.00 91.25 319 PRO A O 1
ATOM 2555 N N . LYS A 1 320 ? -23.804 -16.195 29.222 1.00 92.38 320 LYS A N 1
ATOM 2556 C CA . LYS A 1 320 ? -24.022 -16.093 27.770 1.00 92.38 320 LYS A CA 1
ATOM 2557 C C . LYS A 1 320 ? -23.073 -15.101 27.109 1.00 92.38 320 LYS A C 1
ATOM 2559 O O . LYS A 1 320 ? -22.802 -15.229 25.922 1.00 92.38 320 LYS A O 1
ATOM 2564 N N . LEU A 1 321 ? -22.556 -14.133 27.865 1.00 94.00 321 LEU A N 1
ATOM 2565 C CA . LEU A 1 321 ? -21.640 -13.103 27.375 1.00 94.00 321 LEU A CA 1
ATOM 2566 C C . LEU A 1 321 ? -20.164 -13.530 27.465 1.00 94.00 321 LEU A C 1
ATOM 2568 O O . LEU A 1 321 ? -19.292 -12.862 26.906 1.00 94.00 321 LEU A O 1
ATOM 2572 N N . HIS A 1 322 ? -19.864 -14.660 28.116 1.00 94.00 322 HIS A N 1
ATOM 2573 C CA . HIS A 1 322 ? -18.499 -15.180 28.241 1.00 94.00 322 HIS A CA 1
ATOM 2574 C C . HIS A 1 322 ? -17.779 -15.421 26.905 1.00 94.00 322 HIS A C 1
ATOM 2576 O O . HIS A 1 322 ? -16.573 -15.179 26.868 1.00 94.00 322 HIS A O 1
ATOM 2582 N N . PRO A 1 323 ? -18.436 -15.828 25.796 1.00 94.69 323 PRO A N 1
ATOM 2583 C CA . PRO A 1 323 ? -17.767 -15.928 24.501 1.00 94.69 323 PRO A CA 1
ATOM 2584 C C . PRO A 1 323 ? -17.076 -14.628 24.068 1.00 94.69 323 PRO A C 1
ATOM 2586 O O . PRO A 1 323 ? -15.952 -14.677 23.571 1.00 94.69 323 PRO A O 1
ATOM 2589 N N . LEU A 1 324 ? -17.683 -13.461 24.324 1.00 95.69 324 LEU A N 1
ATOM 2590 C CA . LEU A 1 324 ? -17.076 -12.161 24.013 1.00 95.69 324 LEU A CA 1
ATOM 2591 C C . LEU A 1 324 ? -15.883 -11.862 24.925 1.00 95.69 324 LEU A C 1
ATOM 2593 O O . LEU A 1 324 ? -14.845 -11.403 24.450 1.00 95.69 324 LEU A O 1
ATOM 2597 N N . LEU A 1 325 ? -15.992 -12.180 26.218 1.00 95.50 325 LEU A N 1
ATOM 2598 C CA . LEU A 1 325 ? -14.879 -12.058 27.162 1.00 95.50 325 LEU A CA 1
ATOM 2599 C C . LEU A 1 325 ? -13.682 -12.917 26.744 1.00 95.50 325 LEU A C 1
ATOM 2601 O O . LEU A 1 325 ? -12.550 -12.431 26.726 1.00 95.50 325 LEU A O 1
ATOM 2605 N N . MET A 1 326 ? -13.940 -14.171 26.365 1.00 94.31 326 MET A N 1
ATOM 2606 C CA . MET A 1 326 ? -12.916 -15.096 25.881 1.00 94.31 326 MET A CA 1
ATOM 2607 C C . MET A 1 326 ? -12.271 -14.597 24.587 1.00 94.31 326 MET A C 1
ATOM 2609 O O . MET A 1 326 ? -11.047 -14.652 24.482 1.00 94.31 326 MET A O 1
ATOM 2613 N N . CYS A 1 327 ? -13.051 -14.051 23.644 1.00 95.06 327 CYS A N 1
ATOM 2614 C CA . CYS A 1 327 ? -12.515 -13.459 22.415 1.00 95.06 327 CYS A CA 1
ATOM 2615 C C . CYS A 1 327 ? -11.485 -12.372 22.728 1.00 95.06 327 CYS A C 1
ATOM 2617 O O . CYS A 1 327 ? -10.347 -12.450 22.264 1.00 95.06 327 CYS A O 1
ATOM 2619 N N . ILE A 1 328 ? -11.864 -11.379 23.540 1.00 96.44 328 ILE A N 1
ATOM 2620 C CA . ILE A 1 328 ? -10.961 -10.275 23.881 1.00 96.44 328 ILE A CA 1
ATOM 2621 C C . ILE A 1 328 ? -9.744 -10.811 24.644 1.00 96.44 328 ILE A C 1
ATOM 2623 O O . ILE A 1 328 ? -8.619 -10.502 24.267 1.00 96.44 328 ILE A O 1
ATOM 2627 N N . SER A 1 329 ? -9.935 -11.685 25.637 1.00 95.00 329 SER A N 1
ATOM 2628 C CA . SER A 1 329 ? -8.833 -12.241 26.435 1.00 95.00 329 SER A CA 1
ATOM 2629 C C . SER A 1 329 ? -7.829 -13.043 25.608 1.00 95.00 329 SER A C 1
ATOM 2631 O O . SER A 1 329 ? -6.626 -12.866 25.774 1.00 95.00 329 SER A O 1
ATOM 2633 N N . ILE A 1 330 ? -8.282 -13.865 24.663 1.00 94.81 330 ILE A N 1
ATOM 2634 C CA . ILE A 1 330 ? -7.388 -14.654 23.803 1.00 94.81 330 ILE A CA 1
ATOM 2635 C C . ILE A 1 330 ? -6.620 -13.767 22.814 1.00 94.81 330 ILE A C 1
ATOM 2637 O O . ILE A 1 330 ? -5.499 -14.097 22.414 1.00 94.81 330 ILE A O 1
ATOM 2641 N N . ILE A 1 331 ? -7.200 -12.635 22.421 1.00 94.69 331 ILE A N 1
ATOM 2642 C CA . ILE A 1 331 ? -6.559 -11.680 21.519 1.00 94.69 331 ILE A CA 1
ATOM 2643 C C . ILE A 1 331 ? -5.539 -10.810 22.265 1.00 94.69 331 ILE A C 1
ATOM 2645 O O . ILE A 1 331 ? -4.412 -10.644 21.793 1.00 94.69 331 ILE A O 1
ATOM 2649 N N . THR A 1 332 ? -5.906 -10.267 23.428 1.00 94.81 332 THR A N 1
ATOM 2650 C CA . THR A 1 332 ? -5.130 -9.221 24.113 1.00 94.81 332 THR A CA 1
ATOM 2651 C C . THR A 1 332 ? -4.385 -9.697 25.358 1.00 94.81 332 THR A C 1
ATOM 2653 O O . THR A 1 332 ? -3.578 -8.954 25.908 1.00 94.81 332 THR A O 1
ATOM 2656 N N . GLY A 1 333 ? -4.631 -10.919 25.829 1.00 91.06 333 GLY A N 1
ATOM 2657 C CA . GLY A 1 333 ? -4.083 -11.472 27.071 1.00 91.06 333 GLY A CA 1
ATOM 2658 C C . GLY A 1 333 ? -4.790 -10.935 28.316 1.00 91.06 333 GLY A C 1
ATOM 2659 O O . GLY A 1 333 ? -5.390 -11.700 29.064 1.00 91.06 333 GLY A O 1
ATOM 2660 N N . ASN A 1 334 ? -4.773 -9.613 28.506 1.00 88.94 334 ASN A N 1
ATOM 2661 C CA . ASN A 1 334 ? -5.408 -8.935 29.637 1.00 88.94 334 ASN A CA 1
ATOM 2662 C C . ASN A 1 334 ? -6.662 -8.173 29.206 1.00 88.94 334 ASN A C 1
ATOM 2664 O O . ASN A 1 334 ? -6.692 -7.568 28.128 1.00 88.94 334 ASN A O 1
ATOM 2668 N N . VAL A 1 335 ? -7.677 -8.179 30.074 1.00 94.94 335 VAL A N 1
ATOM 2669 C CA . VAL A 1 335 ? -8.984 -7.560 29.826 1.00 94.94 335 VAL A CA 1
ATOM 2670 C C . VAL A 1 335 ? -9.465 -6.759 31.028 1.00 94.94 335 VAL A C 1
ATOM 2672 O O . VAL A 1 335 ? -9.215 -7.129 32.173 1.00 94.94 335 VAL A O 1
ATOM 2675 N N . SER A 1 336 ? -10.193 -5.679 30.763 1.00 95.00 336 SER A N 1
ATOM 2676 C CA . SER A 1 336 ? -10.983 -4.948 31.748 1.00 95.00 336 SER A CA 1
ATOM 2677 C C . SER A 1 336 ? -12.450 -4.940 31.341 1.00 95.00 336 SER A C 1
ATOM 2679 O O . SER A 1 336 ? -12.784 -4.851 30.157 1.00 95.00 336 SER A O 1
ATOM 2681 N N . ILE A 1 337 ? -13.327 -5.053 32.337 1.00 96.75 337 ILE A N 1
ATOM 2682 C CA . ILE A 1 337 ? -14.778 -5.054 32.156 1.00 96.75 337 ILE A CA 1
ATOM 2683 C C . ILE A 1 337 ? -15.324 -3.810 32.848 1.00 96.75 337 ILE A C 1
ATOM 2685 O O . ILE A 1 337 ? -15.025 -3.547 34.014 1.00 96.75 337 ILE A O 1
ATOM 2689 N N . GLN A 1 338 ? -16.101 -3.017 32.121 1.00 96.31 338 GLN A N 1
ATOM 2690 C CA . GLN A 1 338 ? -16.619 -1.742 32.600 1.00 96.31 338 GLN A CA 1
ATOM 2691 C C . GLN A 1 338 ? -18.073 -1.579 32.168 1.00 96.31 338 GLN A C 1
ATOM 2693 O O . GLN A 1 338 ? -18.401 -1.771 31.000 1.00 96.31 338 GLN A O 1
ATOM 2698 N N . LYS A 1 339 ? -18.953 -1.160 33.077 1.00 96.75 339 LYS A N 1
ATOM 2699 C CA . LYS A 1 339 ? -20.228 -0.554 32.682 1.00 96.75 339 LYS A CA 1
ATOM 2700 C C . LYS A 1 339 ? -19.939 0.831 32.136 1.00 96.75 339 LYS A C 1
ATOM 2702 O O . LYS A 1 339 ? -19.130 1.558 32.713 1.00 96.75 339 LYS A O 1
ATOM 2707 N N . PHE A 1 340 ? -20.623 1.210 31.068 1.00 96.75 340 PHE A N 1
ATOM 2708 C CA . PHE A 1 340 ? -20.537 2.558 30.528 1.00 96.75 340 PHE A CA 1
ATOM 2709 C C . PHE A 1 340 ? -21.930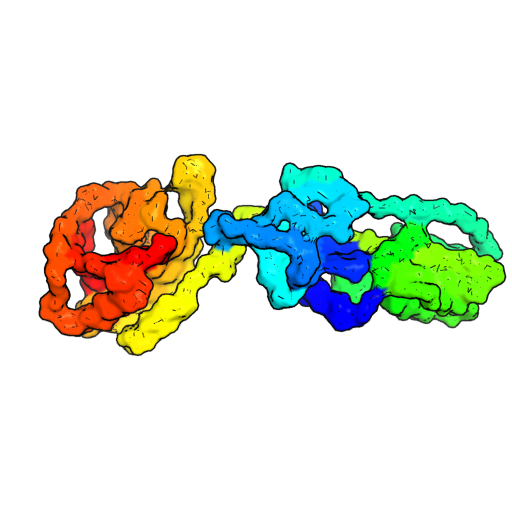 3.159 30.360 1.00 96.75 340 PHE A C 1
ATOM 2711 O O . PHE A 1 340 ? -22.924 2.460 30.150 1.00 96.75 340 PHE A O 1
ATOM 2718 N N . ARG A 1 341 ? -21.996 4.488 30.425 1.00 96.94 341 ARG A N 1
ATOM 2719 C CA . ARG A 1 341 ? -23.159 5.264 30.000 1.00 96.94 341 ARG A CA 1
ATOM 2720 C C . ARG A 1 341 ? -22.709 6.575 29.374 1.00 96.94 341 ARG A C 1
ATOM 2722 O O . ARG A 1 341 ? -21.910 7.296 29.971 1.00 96.94 341 ARG A O 1
ATOM 2729 N N . ILE A 1 342 ? -23.278 6.895 28.216 1.00 95.81 342 ILE A N 1
ATOM 2730 C CA . ILE A 1 342 ? -23.066 8.150 27.497 1.00 95.81 342 ILE A CA 1
ATOM 2731 C C . ILE A 1 342 ? -24.349 8.539 26.754 1.00 95.81 342 ILE A C 1
ATOM 2733 O O . ILE A 1 342 ? -24.929 7.753 26.006 1.00 95.81 342 ILE A O 1
ATOM 2737 N N . GLY A 1 343 ? -24.860 9.745 27.011 1.00 91.44 343 GLY A N 1
ATOM 2738 C CA . GLY A 1 343 ? -26.171 10.150 26.498 1.00 91.44 343 GLY A CA 1
ATOM 2739 C C . GLY A 1 343 ? -27.274 9.148 26.878 1.00 91.44 343 GLY A C 1
ATOM 2740 O O . GLY A 1 343 ? -27.519 8.900 28.064 1.00 91.44 343 GLY A O 1
ATOM 2741 N N . LYS A 1 344 ? -27.943 8.587 25.861 1.00 90.69 344 LYS A N 1
ATOM 2742 C CA . LYS A 1 344 ? -28.969 7.539 26.014 1.00 90.69 344 LYS A CA 1
ATOM 2743 C C . LYS A 1 344 ? -28.412 6.112 25.947 1.00 90.69 344 LYS A C 1
ATOM 2745 O O . LYS A 1 344 ? -29.110 5.194 26.364 1.00 90.69 344 LYS A O 1
ATOM 2750 N N . MET A 1 345 ? -27.183 5.929 25.471 1.00 94.62 345 MET A N 1
ATOM 2751 C CA . MET A 1 345 ? -26.564 4.614 25.340 1.00 94.62 345 MET A CA 1
ATOM 2752 C C . MET A 1 345 ? -25.941 4.184 26.672 1.00 94.62 345 MET A C 1
ATOM 2754 O O . MET A 1 345 ? -25.285 4.972 27.361 1.00 94.62 345 MET A O 1
ATOM 2758 N N . ASN A 1 346 ? -26.167 2.935 27.055 1.00 95.44 346 ASN A N 1
ATOM 2759 C CA . ASN A 1 346 ? -25.532 2.292 28.196 1.00 95.44 346 ASN A CA 1
ATOM 2760 C C . ASN A 1 346 ? -25.282 0.819 27.869 1.00 95.44 346 ASN A C 1
ATOM 2762 O O . ASN A 1 346 ? -25.875 0.299 26.930 1.00 95.44 346 ASN A O 1
ATOM 2766 N N . GLY A 1 347 ? -24.384 0.182 28.611 1.00 96.12 347 GLY A N 1
ATOM 2767 C CA . GLY A 1 347 ? -24.042 -1.211 28.366 1.00 96.12 347 GLY A CA 1
ATOM 2768 C C . GLY A 1 347 ? -22.796 -1.645 29.120 1.00 96.12 347 GLY A C 1
ATOM 2769 O O . GLY A 1 347 ? -22.364 -0.995 30.081 1.00 96.12 347 GLY A O 1
ATOM 2770 N N . ILE A 1 348 ? -22.209 -2.744 28.657 1.00 97.25 348 ILE A N 1
ATOM 2771 C CA . ILE A 1 348 ? -20.959 -3.302 29.174 1.00 97.25 348 ILE A CA 1
ATOM 2772 C C . ILE A 1 348 ? -19.898 -3.226 28.078 1.00 97.25 348 ILE A C 1
ATOM 2774 O O . ILE A 1 348 ? -20.149 -3.581 26.931 1.00 97.25 348 ILE A O 1
ATOM 2778 N N . ALA A 1 349 ? -18.707 -2.769 28.444 1.00 97.62 349 ALA A N 1
ATOM 2779 C CA . ALA A 1 349 ? -17.518 -2.762 27.616 1.00 97.62 349 ALA A CA 1
ATOM 2780 C C . ALA A 1 349 ? -16.503 -3.762 28.179 1.00 97.62 349 ALA A C 1
ATOM 2782 O O . ALA A 1 349 ? -16.136 -3.688 29.351 1.00 97.62 349 ALA A O 1
ATOM 2783 N N . ILE A 1 350 ? -16.029 -4.672 27.334 1.00 97.44 350 ILE A N 1
ATOM 2784 C CA . ILE A 1 350 ? -14.920 -5.583 27.620 1.00 97.44 350 ILE A CA 1
ATOM 2785 C C . ILE A 1 350 ? -13.776 -5.160 26.715 1.00 97.44 350 ILE A C 1
ATOM 2787 O O . ILE A 1 350 ? -13.893 -5.300 25.503 1.00 97.44 350 ILE A O 1
ATOM 2791 N N . LYS A 1 351 ? -12.682 -4.630 27.258 1.00 96.44 351 LYS A N 1
ATOM 2792 C CA . LYS A 1 351 ? -11.576 -4.125 26.434 1.00 96.44 351 LYS A CA 1
ATOM 2793 C C . LYS A 1 351 ? -10.223 -4.637 26.879 1.00 96.44 351 LYS A C 1
ATOM 2795 O O . LYS A 1 351 ? -10.016 -4.931 28.051 1.00 96.44 351 LYS A O 1
ATOM 2800 N N . GLY A 1 352 ? -9.291 -4.694 25.943 1.00 96.56 352 GLY A N 1
ATOM 2801 C CA . GLY A 1 352 ? -7.920 -5.105 26.187 1.00 96.56 352 GLY A CA 1
ATOM 2802 C C . GLY A 1 352 ? -6.964 -4.515 25.161 1.00 96.56 352 GLY A C 1
ATOM 2803 O O . GLY A 1 352 ? -7.372 -4.035 24.100 1.00 96.56 352 GLY A O 1
ATOM 2804 N N . TYR A 1 353 ? -5.677 -4.556 25.491 1.00 95.69 353 TYR A N 1
ATOM 2805 C CA . TYR A 1 353 ? -4.606 -4.058 24.635 1.00 95.69 353 TYR A CA 1
ATOM 2806 C C . TYR A 1 353 ? -3.436 -5.030 24.639 1.00 95.69 353 TYR A C 1
ATOM 2808 O O . TYR A 1 353 ? -3.066 -5.547 25.693 1.00 95.69 353 TYR A O 1
ATOM 2816 N N . LYS A 1 354 ? -2.832 -5.225 23.470 1.00 93.94 354 LYS A N 1
ATOM 2817 C CA . LYS A 1 354 ? -1.577 -5.952 23.293 1.00 93.94 354 LYS A CA 1
ATOM 2818 C C . LYS A 1 354 ? -0.761 -5.251 22.216 1.00 93.94 354 LYS A C 1
ATOM 2820 O O . LYS A 1 354 ? -1.228 -5.112 21.093 1.00 93.94 354 LYS A O 1
ATOM 2825 N N . ASP A 1 355 ? 0.439 -4.796 22.554 1.00 88.12 355 ASP A N 1
ATOM 2826 C CA . ASP A 1 355 ? 1.314 -4.062 21.636 1.00 88.12 355 ASP A CA 1
ATOM 2827 C C . ASP A 1 355 ? 0.592 -2.869 20.968 1.00 88.12 355 ASP A C 1
ATOM 2829 O O . ASP A 1 355 ? 0.179 -1.926 21.649 1.00 88.12 355 ASP A O 1
ATOM 2833 N N . ASN A 1 356 ? 0.418 -2.902 19.642 1.00 86.38 356 ASN A N 1
ATOM 2834 C CA . ASN A 1 356 ? -0.293 -1.887 18.859 1.00 86.38 356 ASN A CA 1
ATOM 2835 C C . ASN A 1 356 ? -1.766 -2.236 18.563 1.00 86.38 356 ASN A C 1
ATOM 2837 O O . ASN A 1 356 ? -2.421 -1.483 17.837 1.00 86.38 356 ASN A O 1
ATOM 2841 N N . LEU A 1 357 ? -2.271 -3.347 19.105 1.00 95.00 357 LEU A N 1
ATOM 2842 C CA . LEU A 1 357 ? -3.633 -3.841 18.949 1.00 95.00 357 LEU A CA 1
ATOM 2843 C C . LEU A 1 357 ? -4.484 -3.453 20.165 1.00 95.00 357 LEU A C 1
ATOM 2845 O O . LEU A 1 357 ? -4.165 -3.794 21.305 1.00 95.00 357 LEU A O 1
ATOM 2849 N N . GLY A 1 358 ? -5.599 -2.774 19.915 1.00 97.00 358 GLY A N 1
ATOM 2850 C CA . GLY A 1 358 ? -6.682 -2.591 20.877 1.00 97.00 358 GLY A CA 1
ATOM 2851 C C . GLY A 1 358 ? -7.895 -3.404 20.446 1.00 97.00 358 GLY A C 1
ATOM 2852 O O . GLY A 1 358 ? -8.257 -3.380 19.270 1.00 97.00 358 GLY A O 1
ATOM 2853 N N . ALA A 1 359 ? -8.529 -4.102 21.381 1.00 97.94 359 ALA A N 1
ATOM 2854 C CA . ALA A 1 359 ? -9.772 -4.820 21.138 1.00 97.94 359 ALA A CA 1
ATOM 2855 C C . ALA A 1 359 ? -10.807 -4.418 22.186 1.00 97.94 359 ALA A C 1
ATOM 2857 O O . ALA A 1 359 ? -10.489 -4.310 23.371 1.00 97.94 359 ALA A O 1
ATOM 2858 N N . ILE A 1 360 ? -12.046 -4.204 21.758 1.00 98.25 360 ILE A N 1
ATOM 2859 C CA . ILE A 1 360 ? -13.165 -3.913 22.649 1.00 98.25 360 ILE A CA 1
ATOM 2860 C C . ILE A 1 360 ? -14.427 -4.602 22.147 1.00 98.25 360 ILE A C 1
ATOM 2862 O O . ILE A 1 360 ? -14.719 -4.561 20.960 1.00 98.25 360 ILE A O 1
ATOM 2866 N N . ALA A 1 361 ? -15.186 -5.213 23.047 1.00 97.88 361 ALA A N 1
ATOM 2867 C CA . ALA A 1 361 ? -16.554 -5.641 22.810 1.00 97.88 361 ALA A CA 1
ATOM 2868 C C . ALA A 1 361 ? -17.497 -4.744 23.614 1.00 97.88 361 ALA A C 1
ATOM 2870 O O . ALA A 1 361 ? -17.331 -4.606 24.826 1.00 97.88 361 ALA A O 1
ATOM 2871 N N . ILE A 1 362 ? -18.472 -4.137 22.947 1.00 97.81 362 ILE A N 1
ATOM 2872 C CA . ILE A 1 362 ? -19.578 -3.418 23.577 1.00 97.81 362 ILE A CA 1
ATOM 2873 C C . ILE A 1 362 ? -20.833 -4.265 23.454 1.00 97.81 362 ILE A C 1
ATOM 2875 O O . ILE A 1 362 ? -21.145 -4.732 22.365 1.00 97.81 362 ILE A O 1
ATOM 2879 N N . ILE A 1 363 ? -21.543 -4.419 24.567 1.00 97.06 363 ILE A N 1
ATOM 2880 C CA . ILE A 1 363 ? -22.787 -5.179 24.704 1.00 97.06 363 ILE A CA 1
ATOM 2881 C C . ILE A 1 363 ? -23.858 -4.200 25.187 1.00 97.06 363 ILE A C 1
ATOM 2883 O O . ILE A 1 363 ? -23.634 -3.539 26.209 1.00 97.06 363 ILE A O 1
ATOM 2887 N N . TYR A 1 364 ? -24.968 -4.073 24.460 1.00 93.56 364 TYR A N 1
ATOM 2888 C CA . TYR A 1 364 ? -25.982 -3.038 24.699 1.00 93.56 364 TYR A CA 1
ATOM 2889 C C . TYR A 1 364 ? -27.414 -3.489 24.404 1.00 93.56 364 TYR A C 1
ATOM 2891 O O . TYR A 1 364 ? -27.597 -4.539 23.742 1.00 93.56 364 TYR A O 1
#

Radius of gyration: 29.1 Å; chains: 1; bounding box: 61×37×88 Å

Foldseek 3Di:
DDPVLVVVQVVVVVVVCVLQVHDFAFWAAFDAWIWAAEPFKIKIKGFQVQAADWDCPFLFTKHQWGGPVQCVQVKTFIGGWADDPGIIMHMGGPVRMDGDRHQDADDDPDDDPDPLSVVLVVQAPDPLQFQDDPNHGFFGKGQSQGHLCAVSSVVSCCVVRVPDWDWDDPDSRWIWTPDPDIDIIGTDGDHYDHDDGDVVSSSQVRSVVPDDCVVLVVLLCVLQVVFWPDKDKDWDWDDDVPDIDIKIKIWTWGDQDPKTKIKIKIFRLAAVAEELPDDAQRSSVQSVVQHNHQWGAHPNDIDGSVQKDKDWDPDDPDPSCVSVLVSQCVVAVDWTWIWIDDDPDTFIKIWHHDDRMIIIMTID

Sequence (364 aa):
MEEENLNKLLDSVQFLEQLIGQKITYVGIFDNFAAVEFTNAYSFIVPKDTAPPAQDMGYYYAFEKLPKIIEKYGVKCCGYYIEHNDVVILISPRELCKGGIKIISRRERVGIADAIMSSLFSMFDNPSGHIMFRNKILGVLSFTNISPLVDLALQKLRKLIKAGAKFVKRDEKTIETGWLKKISFGVKPILFNNIEIDFDELERKLAHMKIRFDEEISKIKKMIDAFISSMSERIIVYRTGEKKIIGKTVAIEGKISNYDFILLLTRLMRDFSSPACIDKDAFNVALALVSKADKVCVSNKEYPTEKFKLGEMKSLDDPKLHPLLMCISIITGNVSIQKFRIGKMNGIAIKGYKDNLGAIAIIY

pLDDT: mean 91.81, std 8.11, range [52.75, 98.44]